Protein AF-A0A1V5KCE5-F1 (afdb_monomer_lite)

Radius of gyration: 17.67 Å; chains: 1; bounding box: 47×39×44 Å

Sequence (249 aa):
MALPEVRQLDIHISNRCNLSCLRCNRFAKIPEEQYPTDKLLADIAILGKHLRVRAIHIVGGEPTLHPDLHYIISAIRDQRMAWSVGLLTNGTNVKAFTPPILRMLDNVHLSVYPGATPPEAETILRARAREVGCNVSVARITQFAQLYDPTGSGAGVFDKCFMRDCKEYRAGVLNRCSTAYPISRFTGVYADAIIVEDTPEFAEALVGFASSKAPLASCRFCRGSTRTEAWRQVPDMDEWLAANELPHR

Secondary structure (DSSP, 8-state):
-PPPEEEEEEEE-----S--BTT-TT-TTS--PPPPHHHHHHHHHHHHHH-EEEEEEEESS-GGG-TTHHHHHHHHHHTT-EEEEEEEE-STTGGG--HHHHHT-SEEEEEE-TTTS-TTHHHHHHHHHHHHT-EEEEEE--EEE--B-TTS--TT-GGG-GGGG-EEEETTEEESSTTHHHHHHHH---TT-EE--SSHHHHHHHHHHHH--PPPGGGGGB-TTS-EEE--B--SHHHHHHHHTPPP-

pLDDT: mean 94.37, std 5.42, range [60.0, 98.75]

Foldseek 3Di:
DDAFEAAEEEEAQELDAPFQKQQDLQPSVDDDDGQDPVVSLVLLLLCLVRAAYAEYEYHHNALLPDPCSVVNLVSNVVSVRYPFYEYEHCQQCLVSPALSNLLSHQEYEHEDEPPRHPPCSQVSNVVSNVVNNHYYHYDHAFKHALWFAPVLQLPPLLVVAPQQSHWYDDNQWTDSGSNQVVLCVQVVFCPRIQGRDNDPVSSVNVNCSRDPSDDGSSSSRTNHRPDMDTMDTDPDDVCSCVSSVGDDD

Structure (mmCIF, N/CA/C/O backbone):
data_AF-A0A1V5KCE5-F1
#
_entry.id   AF-A0A1V5KCE5-F1
#
loop_
_atom_site.group_PDB
_atom_site.id
_atom_site.type_symbol
_atom_site.label_atom_id
_atom_site.label_alt_id
_atom_site.label_comp_id
_atom_site.label_asym_id
_atom_site.label_entity_id
_atom_site.label_seq_id
_atom_site.pdbx_PDB_ins_code
_atom_site.Cartn_x
_atom_site.Cartn_y
_atom_site.Cartn_z
_atom_site.occupancy
_atom_site.B_iso_or_equiv
_atom_site.auth_seq_id
_atom_site.auth_comp_id
_atom_site.auth_asym_id
_atom_site.auth_atom_id
_atom_site.pdbx_PDB_model_num
ATOM 1 N N . MET A 1 1 ? -21.206 -12.173 18.807 1.00 62.03 1 MET A N 1
ATOM 2 C CA . MET A 1 1 ? -20.126 -13.021 18.249 1.00 62.03 1 MET A CA 1
ATOM 3 C C . MET A 1 1 ? -18.836 -12.217 18.233 1.00 62.03 1 MET A C 1
ATOM 5 O O . MET A 1 1 ? -18.917 -10.996 18.186 1.00 62.03 1 MET A O 1
ATOM 9 N N . ALA A 1 2 ? -17.674 -12.865 18.334 1.00 84.69 2 ALA A N 1
ATOM 10 C CA . ALA A 1 2 ? -16.397 -12.170 18.166 1.00 84.69 2 ALA A CA 1
ATOM 11 C C . ALA A 1 2 ? -16.248 -11.711 16.706 1.00 84.69 2 ALA A C 1
ATOM 13 O O . ALA A 1 2 ? -16.658 -12.436 15.799 1.00 84.69 2 ALA A O 1
ATOM 14 N N . LEU A 1 3 ? -15.690 -10.518 16.490 1.00 92.06 3 LEU A N 1
ATOM 15 C CA . LEU A 1 3 ? -15.412 -10.023 15.140 1.00 92.06 3 LEU A CA 1
ATOM 16 C C . LEU A 1 3 ? -14.344 -10.898 14.458 1.00 92.06 3 LEU A C 1
ATOM 18 O O . LEU A 1 3 ? -13.424 -11.357 15.144 1.00 92.06 3 LEU A O 1
ATOM 22 N N . PRO A 1 4 ? -14.423 -11.106 13.131 1.00 94.75 4 PRO A N 1
ATOM 23 C CA . PRO A 1 4 ? -13.380 -11.795 12.383 1.00 94.75 4 PRO A CA 1
ATOM 24 C C . PRO A 1 4 ? -12.022 -11.095 12.531 1.00 94.75 4 PRO A C 1
ATOM 26 O O . PRO A 1 4 ? -11.920 -9.866 12.478 1.00 94.75 4 PRO A O 1
ATOM 29 N N . GLU A 1 5 ? -10.968 -11.896 12.704 1.00 95.00 5 GLU A N 1
ATOM 30 C CA . GLU A 1 5 ? -9.598 -11.414 12.881 1.00 95.00 5 GLU A CA 1
ATOM 31 C C . GLU A 1 5 ? -8.746 -11.701 11.641 1.00 95.00 5 GLU A C 1
ATOM 33 O O . GLU A 1 5 ? -8.679 -12.831 11.151 1.00 95.00 5 GLU A O 1
ATOM 38 N N . VAL A 1 6 ? -8.034 -10.684 11.156 1.00 95.00 6 VAL A N 1
ATOM 39 C CA . VAL A 1 6 ? -7.051 -10.817 10.080 1.00 95.00 6 VAL A CA 1
ATOM 40 C C . VAL A 1 6 ? -5.644 -10.497 10.573 1.00 95.00 6 VAL A C 1
ATOM 42 O O . VAL A 1 6 ? -5.401 -9.522 11.280 1.00 95.00 6 VAL A O 1
ATOM 45 N N . ARG A 1 7 ? -4.669 -11.326 10.183 1.00 94.38 7 ARG A N 1
ATOM 46 C CA . ARG A 1 7 ? -3.268 -11.143 10.594 1.00 94.38 7 ARG A CA 1
ATOM 47 C C . ARG A 1 7 ? -2.687 -9.825 10.081 1.00 94.38 7 ARG A C 1
ATOM 49 O O . ARG A 1 7 ? -1.997 -9.133 10.817 1.00 94.38 7 ARG A O 1
ATOM 56 N N . GLN A 1 8 ? -2.951 -9.500 8.824 1.00 95.50 8 GLN A N 1
ATOM 57 C CA . GLN A 1 8 ? -2.457 -8.293 8.182 1.00 95.50 8 GLN A CA 1
ATOM 58 C C . GLN A 1 8 ? -3.523 -7.762 7.229 1.00 95.50 8 GLN A C 1
ATOM 60 O O . GLN A 1 8 ? -4.148 -8.558 6.524 1.00 95.50 8 GLN A O 1
ATOM 65 N N . LEU A 1 9 ? -3.704 -6.444 7.215 1.00 97.81 9 LEU A N 1
ATOM 66 C CA . LEU A 1 9 ? -4.492 -5.733 6.216 1.00 97.81 9 LEU A CA 1
ATOM 67 C C . LEU A 1 9 ? -3.676 -4.558 5.678 1.00 97.81 9 LEU A C 1
ATOM 69 O O . LEU A 1 9 ? -3.325 -3.639 6.418 1.00 97.81 9 LEU A O 1
ATOM 73 N N . ASP A 1 10 ? -3.402 -4.583 4.385 1.00 98.19 10 ASP A N 1
ATOM 74 C CA . ASP A 1 10 ? -2.799 -3.466 3.679 1.00 98.19 10 ASP A CA 1
ATOM 75 C C . ASP A 1 10 ? -3.917 -2.488 3.270 1.00 98.19 10 ASP A C 1
ATOM 77 O O . ASP A 1 10 ? -4.881 -2.880 2.622 1.00 98.19 10 ASP A O 1
ATOM 81 N N . ILE A 1 11 ? -3.821 -1.216 3.651 1.00 98.56 11 ILE A N 1
ATOM 82 C CA . ILE A 1 11 ? -4.749 -0.158 3.234 1.00 98.56 11 ILE A CA 1
ATOM 83 C C . ILE A 1 11 ? -4.054 0.653 2.147 1.00 98.56 11 ILE A C 1
ATOM 85 O O . ILE A 1 11 ? -3.124 1.413 2.423 1.00 98.56 11 ILE A O 1
ATOM 89 N N . HIS A 1 12 ? -4.479 0.461 0.900 1.00 98.06 12 HIS A N 1
ATOM 90 C CA . HIS A 1 12 ? -3.936 1.148 -0.262 1.00 98.06 12 HIS A CA 1
ATOM 91 C C . HIS A 1 12 ? -4.563 2.534 -0.424 1.00 98.06 12 HIS A C 1
ATOM 93 O O . HIS A 1 12 ? -5.696 2.664 -0.889 1.00 98.06 12 HIS A O 1
ATOM 99 N N . ILE A 1 13 ? -3.807 3.580 -0.093 1.00 97.81 13 ILE A N 1
ATOM 100 C CA . ILE A 1 13 ? -4.345 4.948 -0.012 1.00 97.81 13 ILE A CA 1
ATOM 101 C C . ILE A 1 13 ? -4.167 5.768 -1.292 1.00 97.81 13 ILE A C 1
ATOM 103 O O . ILE A 1 13 ? -4.843 6.770 -1.487 1.00 97.81 13 ILE A O 1
ATOM 107 N N . SER A 1 14 ? -3.240 5.390 -2.172 1.00 92.94 14 SER A N 1
ATOM 108 C CA . SER A 1 14 ? -2.979 6.117 -3.419 1.00 92.94 14 SER A CA 1
ATOM 109 C C . SER A 1 14 ? -2.272 5.233 -4.419 1.00 92.94 14 SER A C 1
ATOM 111 O O . SER A 1 14 ? -1.403 4.465 -4.023 1.00 92.94 14 SER A O 1
ATOM 113 N N . ASN A 1 15 ? -2.556 5.399 -5.710 1.00 93.12 15 ASN A N 1
ATOM 114 C CA . ASN A 1 15 ? -1.737 4.789 -6.755 1.00 93.12 15 ASN A CA 1
ATOM 115 C C . ASN A 1 15 ? -0.565 5.684 -7.198 1.00 93.12 15 ASN A C 1
ATOM 117 O O . ASN A 1 15 ? 0.280 5.249 -7.972 1.00 93.12 15 ASN A O 1
ATOM 121 N N . ARG A 1 16 ? -0.477 6.930 -6.706 1.00 94.75 16 ARG A N 1
ATOM 122 C CA . ARG A 1 16 ? 0.623 7.838 -7.054 1.00 94.75 16 ARG A CA 1
ATOM 123 C C . ARG A 1 16 ? 1.937 7.309 -6.488 1.00 94.75 16 ARG A C 1
ATOM 125 O O . ARG A 1 16 ? 2.051 7.087 -5.285 1.00 94.75 16 ARG A O 1
ATOM 132 N N . CYS A 1 17 ? 2.929 7.137 -7.353 1.00 96.50 17 CYS A N 1
ATOM 133 C CA . CYS A 1 17 ? 4.288 6.758 -6.986 1.00 96.50 17 CYS A CA 1
ATOM 134 C C . CYS A 1 17 ? 5.287 7.605 -7.771 1.00 96.50 17 CYS A C 1
ATOM 136 O O . CYS A 1 17 ? 5.034 7.976 -8.914 1.00 96.50 17 CYS A O 1
ATOM 138 N N . ASN A 1 18 ? 6.434 7.880 -7.165 1.00 96.50 18 ASN A N 1
ATOM 139 C CA . ASN A 1 18 ? 7.550 8.576 -7.797 1.00 96.50 18 ASN A CA 1
ATOM 140 C C . ASN A 1 18 ? 8.654 7.629 -8.298 1.00 96.50 18 ASN A C 1
ATOM 142 O O . ASN A 1 18 ? 9.712 8.090 -8.713 1.00 96.50 18 ASN A O 1
ATOM 146 N N . LEU A 1 19 ? 8.410 6.317 -8.262 1.00 97.12 19 LEU A N 1
ATOM 147 C CA . LEU A 1 19 ? 9.263 5.296 -8.862 1.00 97.12 19 LEU A CA 1
ATOM 148 C C . LEU A 1 19 ? 8.532 4.599 -10.011 1.00 97.12 19 LEU A C 1
ATOM 150 O O . LEU A 1 19 ? 7.304 4.541 -10.047 1.00 97.12 19 LEU A O 1
ATOM 154 N N . SER A 1 20 ? 9.302 4.015 -10.927 1.00 96.88 20 SER A N 1
ATOM 155 C CA . SER A 1 20 ? 8.795 3.301 -12.110 1.00 96.88 20 SER A CA 1
ATOM 156 C C . SER A 1 20 ? 9.211 1.827 -12.122 1.00 96.88 20 SER A C 1
ATOM 158 O O . SER A 1 20 ? 9.603 1.273 -13.148 1.00 96.88 20 SER A O 1
ATOM 160 N N . CYS A 1 21 ? 9.166 1.180 -10.956 1.00 96.81 21 CYS A N 1
ATOM 161 C CA . CYS A 1 21 ? 9.639 -0.190 -10.783 1.00 96.81 21 CYS A CA 1
ATOM 162 C C . CYS A 1 21 ? 8.955 -1.159 -11.763 1.00 96.81 21 CYS A C 1
ATOM 164 O O . CYS A 1 21 ? 7.724 -1.283 -11.769 1.00 96.81 21 CYS A O 1
ATOM 166 N N . LEU A 1 22 ? 9.748 -1.881 -12.555 1.00 95.69 22 LEU A N 1
ATOM 167 C CA . LEU A 1 22 ? 9.276 -3.021 -13.337 1.00 95.69 22 LEU A CA 1
ATOM 168 C C . LEU A 1 22 ? 8.775 -4.116 -12.384 1.00 95.69 22 LEU A C 1
ATOM 170 O O . LEU A 1 22 ? 9.401 -4.339 -11.354 1.00 95.69 22 LEU A O 1
ATOM 174 N N . ARG A 1 23 ? 7.653 -4.781 -12.697 1.00 94.12 23 ARG A N 1
ATOM 175 C CA . ARG A 1 23 ? 7.000 -5.794 -11.839 1.00 94.12 23 ARG A CA 1
ATOM 176 C C . ARG A 1 23 ? 6.528 -5.311 -10.457 1.00 94.12 23 ARG A C 1
ATOM 178 O O . ARG A 1 23 ? 6.396 -6.106 -9.529 1.00 94.12 23 ARG A O 1
ATOM 185 N N . CYS A 1 24 ? 6.236 -4.019 -10.293 1.00 93.81 24 CYS A N 1
ATOM 186 C CA . CYS A 1 24 ? 5.590 -3.515 -9.074 1.00 93.81 24 CYS A CA 1
ATOM 187 C C . CYS A 1 24 ? 4.297 -4.296 -8.775 1.00 93.81 24 CYS A C 1
ATOM 189 O O . CYS A 1 24 ? 3.396 -4.320 -9.607 1.00 93.81 24 CYS A O 1
ATOM 191 N N . ASN A 1 25 ? 4.153 -4.870 -7.578 1.00 90.56 25 ASN A N 1
ATOM 192 C CA . ASN A 1 25 ? 3.019 -5.749 -7.266 1.00 90.56 25 ASN A CA 1
ATOM 193 C C . ASN A 1 25 ? 1.645 -5.066 -7.195 1.00 90.56 25 ASN A C 1
ATOM 195 O O . ASN A 1 25 ? 0.623 -5.749 -7.201 1.00 90.56 25 ASN A O 1
ATOM 199 N N . ARG A 1 26 ? 1.637 -3.732 -7.142 1.00 91.31 26 ARG A N 1
ATOM 200 C CA . ARG A 1 26 ? 0.436 -2.887 -7.096 1.00 91.31 26 ARG A CA 1
ATOM 201 C C . ARG A 1 26 ? 0.135 -2.177 -8.412 1.00 91.31 26 ARG A C 1
ATOM 203 O O . ARG A 1 26 ? -0.870 -1.475 -8.487 1.00 91.31 26 ARG A O 1
ATOM 210 N N . PHE A 1 27 ? 1.003 -2.345 -9.415 1.00 91.88 27 PHE A N 1
ATOM 211 C CA . PHE A 1 27 ? 0.953 -1.657 -10.710 1.00 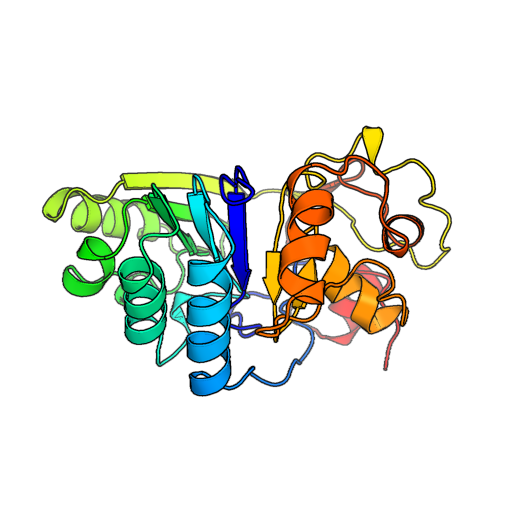91.88 27 PHE A CA 1
ATOM 212 C C . PHE A 1 27 ? 0.775 -0.134 -10.577 1.00 91.88 27 PHE A C 1
ATOM 214 O O . PHE A 1 27 ? 0.004 0.487 -11.305 1.00 91.88 27 PHE A O 1
ATOM 221 N N . ALA A 1 28 ? 1.532 0.484 -9.662 1.00 92.19 28 ALA A N 1
ATOM 222 C CA . ALA A 1 28 ? 1.408 1.908 -9.335 1.00 92.19 28 ALA A CA 1
ATOM 223 C C . ALA A 1 28 ? 1.671 2.869 -10.511 1.00 92.19 28 ALA A C 1
ATOM 225 O O . ALA A 1 28 ? 1.193 3.997 -10.512 1.00 92.19 28 ALA A O 1
ATOM 226 N N . LYS A 1 29 ? 2.392 2.422 -11.550 1.00 93.31 29 LYS A N 1
ATOM 227 C CA . LYS A 1 29 ? 2.629 3.224 -12.761 1.00 93.31 29 LYS A CA 1
ATOM 228 C C . LYS A 1 29 ? 1.376 3.386 -13.628 1.00 93.31 29 LYS A C 1
ATOM 230 O O . LYS A 1 29 ? 1.298 4.315 -14.423 1.00 93.31 29 LYS A O 1
ATOM 235 N N . ILE A 1 30 ? 0.400 2.489 -13.490 1.00 91.50 30 ILE A N 1
ATOM 236 C CA . ILE A 1 30 ? -0.838 2.526 -14.268 1.00 91.50 30 ILE A CA 1
ATOM 237 C C . ILE A 1 30 ? -1.738 3.623 -13.711 1.00 91.50 30 ILE A C 1
ATOM 239 O O . ILE A 1 30 ? -2.124 3.534 -12.550 1.00 91.50 30 ILE A O 1
ATOM 243 N N . PRO A 1 31 ? -2.152 4.623 -14.503 1.00 89.25 31 PRO A N 1
ATOM 244 C CA . PRO A 1 31 ? -3.036 5.662 -13.999 1.00 89.25 31 PRO A CA 1
ATOM 245 C C . PRO A 1 31 ? -4.323 5.085 -13.388 1.00 89.25 31 PRO A C 1
ATOM 247 O O . PRO A 1 31 ? -5.015 4.233 -13.968 1.00 89.25 31 PRO A O 1
ATOM 250 N N . GLU A 1 32 ? -4.629 5.561 -12.187 1.00 89.62 32 GLU A N 1
ATOM 251 C CA . GLU A 1 32 ? -5.854 5.291 -11.445 1.00 89.62 32 GLU A CA 1
ATOM 252 C C . GLU A 1 32 ? -6.347 6.607 -10.870 1.00 89.62 32 GLU A C 1
ATOM 254 O O . GLU A 1 32 ? -5.545 7.415 -10.395 1.00 89.62 32 GLU A O 1
ATOM 259 N N . GLU A 1 33 ? -7.656 6.814 -10.928 1.00 91.06 33 GLU A N 1
ATOM 260 C CA . GLU A 1 33 ? -8.277 7.930 -10.237 1.00 91.06 33 GLU A CA 1
ATOM 261 C C . GLU A 1 33 ? -8.028 7.796 -8.730 1.00 91.06 33 GLU A C 1
ATOM 263 O O . GLU A 1 33 ? -8.100 6.706 -8.159 1.00 91.06 33 GLU A O 1
ATOM 268 N N . GLN A 1 34 ? -7.675 8.903 -8.080 1.00 94.12 34 GLN A N 1
ATOM 269 C CA . GLN A 1 34 ? -7.478 8.900 -6.637 1.00 94.12 34 GLN A CA 1
ATOM 270 C C . GLN A 1 34 ? -8.835 8.673 -5.973 1.00 94.12 34 GLN A C 1
ATOM 272 O O . GLN A 1 34 ? -9.735 9.495 -6.122 1.00 94.12 34 GLN A O 1
ATOM 277 N N . TYR A 1 35 ? -8.961 7.583 -5.214 1.00 96.50 35 TYR A N 1
ATOM 278 C CA . TYR A 1 35 ? -10.165 7.349 -4.428 1.00 96.50 35 TYR A CA 1
ATOM 279 C C . TYR A 1 35 ? -10.360 8.522 -3.450 1.00 96.50 35 TYR A C 1
ATOM 281 O O . TYR A 1 35 ? -9.380 8.892 -2.784 1.00 96.50 35 TYR A O 1
ATOM 289 N N . PRO A 1 36 ? -11.558 9.136 -3.394 1.00 97.56 36 PRO A N 1
ATOM 290 C CA . PRO A 1 36 ? -11.801 10.306 -2.559 1.00 97.56 36 PRO A CA 1
ATOM 291 C C . PRO A 1 36 ? -11.469 10.044 -1.088 1.00 97.56 36 PRO A C 1
ATOM 293 O O . PRO A 1 36 ? -11.840 9.004 -0.536 1.00 97.56 36 PRO A O 1
ATOM 296 N N . THR A 1 37 ? -10.754 10.979 -0.456 1.00 97.94 37 THR A N 1
ATOM 297 C CA . THR A 1 37 ? -10.297 10.823 0.932 1.00 97.94 37 THR A CA 1
ATOM 298 C C . THR A 1 37 ? -11.478 10.627 1.880 1.00 97.94 37 THR A C 1
ATOM 300 O O . THR A 1 37 ? -11.445 9.729 2.706 1.00 97.94 37 THR A O 1
ATOM 303 N N . ASP A 1 38 ? -12.547 11.408 1.744 1.00 98.25 38 ASP A N 1
ATOM 304 C CA . ASP A 1 38 ? -13.764 11.299 2.557 1.00 98.25 38 ASP A CA 1
ATOM 305 C C . ASP A 1 38 ? -14.394 9.898 2.496 1.00 98.25 38 ASP A C 1
ATOM 307 O O . ASP A 1 38 ? -14.723 9.327 3.539 1.00 98.25 38 ASP A O 1
ATOM 311 N N . LYS A 1 39 ? -14.470 9.302 1.300 1.00 98.31 39 LYS A N 1
ATOM 312 C CA . LYS A 1 39 ? -14.928 7.917 1.122 1.00 98.31 39 LYS A CA 1
ATOM 313 C C . LYS A 1 39 ? -13.984 6.914 1.776 1.00 98.31 39 LYS A C 1
ATOM 315 O O . LYS A 1 39 ? -14.444 6.017 2.469 1.00 98.31 39 LYS A O 1
ATOM 320 N N . LEU A 1 40 ? -12.669 7.087 1.623 1.00 98.62 40 LEU A N 1
ATOM 321 C CA . LEU A 1 40 ? -11.677 6.246 2.301 1.00 98.62 40 LEU A CA 1
ATOM 322 C C . LEU A 1 40 ? -11.850 6.279 3.827 1.00 98.62 40 LEU A C 1
ATOM 324 O O . LEU A 1 40 ? -11.796 5.236 4.475 1.00 98.62 40 LEU A O 1
ATOM 328 N N . LEU A 1 41 ? -12.056 7.462 4.414 1.00 98.69 41 LEU A N 1
ATOM 329 C CA . LEU A 1 41 ? -12.262 7.592 5.858 1.00 98.69 41 LEU A CA 1
ATOM 330 C C . LEU A 1 41 ? -13.567 6.912 6.304 1.00 98.69 41 LEU A C 1
ATOM 332 O O . LEU A 1 41 ? -13.581 6.255 7.346 1.00 98.69 41 LEU A O 1
ATOM 336 N N . ALA A 1 42 ? -14.638 7.028 5.511 1.00 98.56 42 ALA A N 1
ATOM 337 C CA . ALA A 1 42 ? -15.895 6.325 5.760 1.00 98.56 42 ALA A CA 1
ATOM 338 C C . ALA A 1 42 ? -15.713 4.798 5.699 1.00 98.56 42 ALA A C 1
ATOM 340 O O . ALA A 1 42 ? -16.130 4.096 6.619 1.00 98.56 42 ALA A O 1
ATOM 341 N N . ASP A 1 43 ? -15.008 4.292 4.687 1.00 98.75 43 ASP A N 1
ATOM 342 C CA . ASP A 1 43 ? -14.711 2.866 4.542 1.00 98.75 43 ASP A CA 1
ATOM 343 C C . ASP A 1 43 ? -13.870 2.348 5.716 1.00 98.75 43 ASP A C 1
ATOM 345 O O . ASP A 1 43 ? -14.164 1.292 6.272 1.00 98.75 43 ASP A O 1
ATOM 349 N N . ILE A 1 44 ? -12.860 3.106 6.164 1.00 98.75 44 ILE A N 1
ATOM 350 C CA . ILE A 1 44 ? -12.072 2.779 7.364 1.00 98.75 44 ILE A CA 1
ATOM 351 C C . ILE A 1 44 ? -12.980 2.659 8.592 1.00 98.75 44 ILE A C 1
ATOM 353 O O . ILE A 1 44 ? -12.811 1.727 9.379 1.00 98.75 44 ILE A O 1
ATOM 357 N N . ALA A 1 45 ? -13.954 3.559 8.751 1.00 98.69 45 ALA A N 1
ATOM 358 C CA . ALA A 1 45 ? -14.913 3.486 9.848 1.00 98.69 45 ALA A CA 1
ATOM 359 C C . ALA A 1 45 ? -15.801 2.234 9.763 1.00 98.69 45 ALA A C 1
ATOM 361 O O . ALA A 1 45 ? -16.025 1.581 10.781 1.00 98.69 45 ALA A O 1
ATOM 362 N N . ILE A 1 46 ? -16.257 1.853 8.567 1.00 98.56 46 ILE A N 1
ATOM 363 C CA . ILE A 1 46 ? -17.023 0.614 8.351 1.00 98.56 46 ILE A CA 1
ATOM 364 C C . ILE A 1 46 ? -16.163 -0.608 8.698 1.00 98.56 46 ILE A C 1
ATOM 366 O O . ILE A 1 46 ? -16.579 -1.453 9.491 1.00 98.56 46 ILE A O 1
ATOM 370 N N . LEU A 1 47 ? -14.930 -0.679 8.187 1.00 98.38 47 LEU A N 1
ATOM 371 C CA . LEU A 1 47 ? -13.983 -1.752 8.510 1.00 98.38 47 LEU A CA 1
ATOM 372 C C . LEU A 1 47 ? -13.758 -1.863 10.024 1.00 98.38 47 LEU A C 1
ATOM 374 O O . LEU A 1 47 ? -13.744 -2.968 10.566 1.00 98.38 47 LEU A O 1
ATOM 378 N N . GLY A 1 48 ? -13.648 -0.727 10.716 1.00 97.75 48 GLY A N 1
ATOM 379 C CA . GLY A 1 48 ? -13.450 -0.659 12.161 1.00 97.75 48 GLY A CA 1
ATOM 380 C C . GLY A 1 48 ? -14.578 -1.265 12.997 1.00 97.75 48 GLY A C 1
ATOM 381 O O . GLY A 1 48 ? -14.320 -1.802 14.077 1.00 97.75 48 GLY A O 1
ATOM 382 N N . LYS A 1 49 ? -15.817 -1.229 12.491 1.00 97.06 49 LYS A N 1
ATOM 383 C CA . LYS A 1 49 ? -16.979 -1.854 13.142 1.00 97.06 49 LYS A CA 1
ATOM 384 C C . LYS A 1 49 ? -16.951 -3.377 13.043 1.00 97.06 49 LYS A C 1
ATOM 386 O O . LYS A 1 49 ? -17.405 -4.052 13.965 1.00 97.06 49 LYS A O 1
ATOM 391 N N . HIS A 1 50 ? -16.425 -3.905 11.936 1.00 97.12 50 HIS A N 1
ATOM 392 C CA . HIS A 1 50 ? -16.645 -5.296 11.538 1.00 97.12 50 HIS A CA 1
ATOM 393 C C . HIS A 1 50 ? -15.384 -6.175 11.558 1.00 97.12 50 HIS A C 1
ATOM 395 O O . HIS A 1 50 ? -15.500 -7.397 11.486 1.00 97.12 50 HIS A O 1
ATOM 401 N N . LEU A 1 51 ? -14.182 -5.602 11.697 1.00 96.12 51 LEU A N 1
ATOM 402 C CA . LEU A 1 51 ? -12.915 -6.345 11.676 1.00 96.12 51 LEU A CA 1
ATOM 403 C C . LEU A 1 51 ? -12.013 -6.063 12.874 1.00 96.12 51 LEU A C 1
ATOM 405 O O . LEU A 1 51 ? -11.930 -4.953 13.399 1.00 96.12 51 LEU A O 1
ATOM 409 N N . ARG A 1 52 ? -11.237 -7.083 13.247 1.00 97.31 52 ARG A N 1
ATOM 410 C CA . ARG A 1 52 ? -10.012 -6.928 14.038 1.00 97.31 52 ARG A CA 1
ATOM 411 C C . ARG A 1 52 ? -8.806 -7.303 13.192 1.00 97.31 52 ARG A C 1
ATOM 413 O O . ARG A 1 52 ? -8.840 -8.253 12.415 1.00 97.31 52 ARG A O 1
ATOM 420 N N . VAL A 1 53 ? -7.726 -6.555 13.345 1.00 97.50 53 VAL A N 1
ATOM 421 C CA . VAL A 1 53 ? -6.504 -6.700 12.559 1.00 97.50 53 VAL A CA 1
ATOM 422 C C . VAL A 1 53 ? -5.312 -6.775 13.510 1.00 97.50 53 VAL A C 1
ATOM 424 O O . VAL A 1 53 ? -5.225 -5.996 14.453 1.00 97.50 53 VAL A O 1
ATOM 427 N N . ARG A 1 54 ? -4.345 -7.670 13.291 1.00 97.25 54 ARG A N 1
ATOM 428 C CA . ARG A 1 54 ? -3.107 -7.607 14.098 1.00 97.25 54 ARG A CA 1
ATOM 429 C C . ARG A 1 54 ? -2.210 -6.464 13.641 1.00 97.25 54 ARG A C 1
ATOM 431 O O . ARG A 1 54 ? -1.777 -5.666 14.464 1.00 97.25 54 ARG A O 1
ATOM 438 N N . ALA A 1 55 ? -1.962 -6.367 12.338 1.00 97.81 55 ALA A N 1
ATOM 439 C CA . ALA A 1 55 ? -1.165 -5.299 11.745 1.00 97.81 55 ALA A CA 1
ATOM 440 C C . ALA A 1 55 ? -1.877 -4.666 10.546 1.00 97.81 55 ALA A C 1
ATOM 442 O O . ALA A 1 55 ? -2.208 -5.350 9.576 1.00 97.81 55 ALA A O 1
ATOM 443 N N . ILE A 1 56 ? -2.095 -3.356 10.603 1.00 98.69 56 ILE A N 1
ATOM 444 C CA . ILE A 1 56 ? -2.445 -2.564 9.429 1.00 98.69 56 ILE A CA 1
ATOM 445 C C . ILE A 1 56 ? -1.174 -1.990 8.836 1.00 98.69 56 ILE A C 1
ATOM 447 O O . ILE A 1 56 ? -0.357 -1.403 9.543 1.00 98.69 56 ILE A O 1
ATOM 451 N N . HIS A 1 57 ? -1.045 -2.112 7.524 1.00 98.44 57 HIS A N 1
ATOM 452 C CA . HIS A 1 57 ? 0.003 -1.466 6.761 1.00 98.44 57 HIS A CA 1
ATOM 453 C C . HIS A 1 57 ? -0.607 -0.444 5.817 1.00 98.44 57 HIS A C 1
ATOM 455 O O . HIS A 1 57 ? -1.402 -0.777 4.946 1.00 98.44 57 HIS A O 1
ATOM 461 N N . ILE A 1 58 ? -0.213 0.811 5.961 1.00 98.69 58 ILE A N 1
ATOM 462 C CA . ILE A 1 58 ? -0.576 1.866 5.026 1.00 98.69 58 ILE A CA 1
ATOM 463 C C . ILE A 1 58 ? 0.363 1.744 3.831 1.00 98.69 58 ILE A C 1
ATOM 465 O O . ILE A 1 58 ? 1.586 1.849 3.967 1.00 98.69 58 ILE A O 1
ATOM 469 N N . VAL A 1 59 ? -0.222 1.475 2.668 1.00 97.75 59 VAL A N 1
ATOM 470 C CA . VAL A 1 59 ? 0.485 1.198 1.415 1.00 97.75 59 VAL A CA 1
ATOM 471 C C . VAL A 1 59 ? -0.087 2.042 0.277 1.00 97.75 59 VAL A C 1
ATOM 473 O O . VAL A 1 59 ? -1.019 2.825 0.449 1.00 97.75 59 VAL A O 1
ATOM 476 N N . GLY A 1 60 ? 0.484 1.896 -0.912 1.00 92.44 60 GLY A N 1
ATOM 477 C CA . GLY A 1 60 ? 0.047 2.592 -2.111 1.00 92.44 60 GLY A CA 1
ATOM 478 C C . GLY A 1 60 ? 1.060 2.406 -3.230 1.00 92.44 60 GLY A C 1
ATOM 479 O O . GLY A 1 60 ? 1.810 1.427 -3.248 1.00 92.44 60 GLY A O 1
ATOM 480 N N . GLY A 1 61 ? 1.137 3.405 -4.101 1.00 95.06 61 GLY A N 1
ATOM 481 C CA . GLY A 1 61 ? 2.353 3.731 -4.822 1.00 95.06 61 GLY A CA 1
ATOM 482 C C . GLY A 1 61 ? 3.435 4.171 -3.836 1.00 95.06 61 GLY A C 1
ATOM 483 O O . GLY A 1 61 ? 4.264 3.366 -3.425 1.00 95.06 61 GLY A O 1
ATOM 484 N N . GLU A 1 62 ? 3.404 5.434 -3.422 1.00 97.56 62 GLU A N 1
ATOM 485 C CA . GLU A 1 62 ? 4.198 5.951 -2.306 1.00 97.56 62 GLU A CA 1
ATOM 486 C C . GLU A 1 62 ? 3.271 6.710 -1.338 1.00 97.56 62 GLU A C 1
ATOM 488 O O . GLU A 1 62 ? 2.834 7.820 -1.660 1.00 97.56 62 GLU A O 1
ATOM 493 N N . PRO A 1 63 ? 2.950 6.142 -0.155 1.00 97.75 63 PRO A N 1
ATOM 494 C CA . PRO A 1 63 ? 1.997 6.738 0.786 1.00 97.75 63 PRO A CA 1
ATOM 495 C C . PRO A 1 63 ? 2.343 8.164 1.210 1.00 97.75 63 PRO A C 1
ATOM 497 O O . PRO A 1 63 ? 1.448 8.981 1.416 1.00 97.75 63 PRO A O 1
ATOM 500 N N . THR A 1 64 ? 3.635 8.494 1.299 1.00 97.75 64 THR A N 1
ATOM 501 C CA . THR A 1 64 ? 4.095 9.834 1.696 1.00 97.75 64 THR A CA 1
ATOM 502 C C . THR A 1 64 ? 3.802 10.930 0.666 1.00 97.75 64 THR A C 1
ATOM 504 O O . THR A 1 64 ? 4.040 12.102 0.952 1.00 97.75 64 THR A O 1
ATOM 507 N N . LEU A 1 65 ? 3.290 10.581 -0.520 1.00 96.94 65 LEU A N 1
ATOM 508 C CA . LEU A 1 65 ? 2.803 11.532 -1.525 1.00 96.94 65 LEU A CA 1
ATOM 509 C C . LEU A 1 65 ? 1.304 11.845 -1.378 1.00 96.94 65 LEU A C 1
ATOM 511 O O . LEU A 1 65 ? 0.779 12.666 -2.133 1.00 96.94 65 LEU A O 1
ATOM 515 N N . HIS A 1 66 ? 0.588 11.188 -0.461 1.00 97.12 66 HIS A N 1
ATOM 516 C CA . HIS A 1 66 ? -0.820 11.489 -0.218 1.00 97.12 66 HIS A CA 1
ATOM 517 C C . HIS A 1 66 ? -0.952 12.767 0.633 1.00 97.12 66 HIS A C 1
ATOM 519 O O . HIS A 1 66 ? -0.414 12.795 1.741 1.00 97.12 66 HIS A O 1
ATOM 525 N N . PRO A 1 67 ? -1.676 13.810 0.173 1.00 95.38 67 PRO A N 1
ATOM 526 C CA . PRO A 1 67 ? -1.772 15.083 0.899 1.00 95.38 67 PRO A CA 1
ATOM 527 C C . PRO A 1 67 ? -2.436 14.931 2.275 1.00 95.38 67 PRO A C 1
ATOM 529 O O . PRO A 1 67 ? -2.009 15.561 3.236 1.00 95.38 67 PRO A O 1
ATOM 532 N N . ASP A 1 68 ? -3.414 14.029 2.385 1.00 97.19 68 ASP A N 1
ATOM 533 C CA . ASP A 1 68 ? -4.174 13.783 3.620 1.00 97.19 68 ASP A CA 1
ATOM 534 C C . ASP A 1 68 ? -3.646 12.604 4.455 1.00 97.19 68 ASP A C 1
ATOM 536 O O . ASP A 1 68 ? -4.404 11.966 5.187 1.00 97.19 68 ASP A O 1
ATOM 540 N N . LEU A 1 69 ? -2.360 12.254 4.326 1.00 98.00 69 LEU A N 1
ATOM 541 C CA . LEU A 1 69 ? -1.795 11.083 5.007 1.00 98.00 69 LEU A CA 1
ATOM 542 C C . LE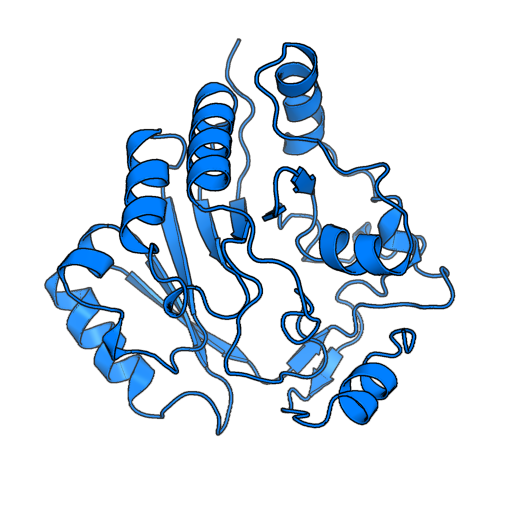U A 1 69 ? -2.062 11.099 6.524 1.00 98.00 69 LEU A C 1
ATOM 544 O O . LEU A 1 69 ? -2.426 10.070 7.090 1.00 98.00 69 LEU A O 1
ATOM 548 N N . HIS A 1 70 ? -1.918 12.249 7.189 1.00 97.75 70 HIS A N 1
ATOM 549 C CA . HIS A 1 70 ? -2.163 12.368 8.632 1.00 97.75 70 HIS A CA 1
ATOM 550 C C . HIS A 1 70 ? -3.623 12.094 9.001 1.00 97.75 70 HIS A C 1
ATOM 552 O O . HIS A 1 70 ? -3.868 11.399 9.985 1.00 97.75 70 HIS A O 1
ATOM 558 N N . TYR A 1 71 ? -4.586 12.573 8.206 1.00 98.25 71 TYR A N 1
ATOM 559 C CA . TYR A 1 71 ? -6.008 12.303 8.433 1.00 98.25 71 TYR A CA 1
ATOM 560 C C . TYR A 1 71 ? -6.316 10.810 8.308 1.00 98.25 71 TYR A C 1
ATOM 562 O O . TYR A 1 71 ? -7.028 10.256 9.143 1.00 98.25 71 TYR A O 1
ATOM 570 N N . ILE A 1 72 ? -5.718 10.139 7.321 1.00 98.69 72 ILE A N 1
ATOM 571 C CA . ILE A 1 72 ? -5.905 8.699 7.115 1.00 98.69 72 ILE A CA 1
ATOM 572 C C . ILE A 1 72 ? -5.319 7.893 8.280 1.00 98.69 72 ILE A C 1
ATOM 574 O O . ILE A 1 72 ? -5.989 7.004 8.805 1.00 98.69 72 ILE A O 1
ATOM 578 N N . ILE A 1 73 ? -4.096 8.214 8.728 1.00 98.62 73 ILE A N 1
ATOM 579 C CA . ILE A 1 73 ? -3.496 7.532 9.886 1.00 98.62 73 ILE A CA 1
ATOM 580 C C . ILE A 1 73 ? -4.365 7.746 11.135 1.00 98.62 73 ILE A C 1
ATOM 582 O O . ILE A 1 73 ? -4.597 6.790 11.877 1.00 98.62 73 ILE A O 1
ATOM 586 N N . SER A 1 74 ? -4.873 8.967 11.354 1.00 98.56 74 SER A N 1
ATOM 587 C CA . SER A 1 74 ? -5.756 9.270 12.491 1.00 98.56 74 SER A CA 1
ATOM 588 C C . SER A 1 74 ? -7.010 8.407 12.456 1.00 98.56 74 SER A C 1
ATOM 590 O O . SER A 1 74 ? -7.283 7.701 13.421 1.00 98.56 74 SER A O 1
ATOM 592 N N . ALA A 1 75 ? -7.708 8.369 11.319 1.00 98.62 75 ALA A N 1
ATOM 593 C CA . ALA A 1 75 ? -8.932 7.589 11.184 1.00 98.62 75 ALA A CA 1
ATOM 594 C C . ALA A 1 75 ? -8.708 6.097 11.461 1.00 98.62 75 ALA A C 1
ATOM 596 O O . ALA A 1 75 ? -9.516 5.481 12.152 1.00 98.62 75 ALA A O 1
ATOM 597 N N . ILE A 1 76 ? -7.594 5.520 10.993 1.00 98.69 76 ILE A N 1
ATOM 598 C CA . ILE A 1 76 ? -7.232 4.124 11.290 1.00 98.69 76 ILE A CA 1
ATOM 599 C C . ILE A 1 76 ? -7.048 3.911 12.800 1.00 98.69 76 ILE A C 1
ATOM 601 O O . ILE A 1 76 ? -7.528 2.915 13.349 1.00 98.69 76 ILE A O 1
ATOM 605 N N . ARG A 1 77 ? -6.350 4.830 13.482 1.00 98.50 77 ARG A N 1
ATOM 606 C CA . ARG A 1 77 ? -6.111 4.752 14.932 1.00 98.50 77 ARG A CA 1
ATOM 607 C C . ARG A 1 77 ? -7.400 4.897 15.734 1.00 98.50 77 ARG A C 1
ATOM 609 O O . ARG A 1 77 ? -7.600 4.136 16.682 1.00 98.50 77 ARG A O 1
ATOM 616 N N . ASP A 1 78 ? -8.282 5.800 15.321 1.00 98.38 78 ASP A N 1
ATOM 617 C CA . ASP A 1 78 ? -9.548 6.086 16.000 1.00 98.38 78 ASP A CA 1
ATOM 618 C C . ASP A 1 78 ? -10.475 4.866 16.036 1.00 98.38 78 ASP A C 1
ATOM 620 O O . ASP A 1 78 ? -11.158 4.638 17.036 1.00 98.38 78 ASP A O 1
ATOM 624 N N . GLN A 1 79 ? -10.429 4.009 15.009 1.00 98.06 79 GLN A N 1
ATOM 625 C CA . GLN A 1 79 ? -11.217 2.772 14.985 1.00 98.06 79 GLN A CA 1
ATOM 626 C C . GLN A 1 79 ? -10.753 1.716 15.992 1.00 98.06 79 GLN A C 1
ATOM 628 O O . GLN A 1 79 ? -11.499 0.786 16.300 1.00 98.06 79 GLN A O 1
ATOM 633 N N . ARG A 1 80 ? -9.509 1.801 16.487 1.00 97.31 80 ARG A N 1
ATOM 634 C CA . ARG A 1 80 ? -8.902 0.792 17.379 1.00 97.31 80 ARG A CA 1
ATOM 635 C C . ARG A 1 80 ? -9.049 -0.642 16.846 1.00 97.31 80 ARG A C 1
ATOM 637 O O . ARG A 1 80 ? -9.145 -1.601 17.615 1.00 97.31 80 ARG A O 1
ATOM 644 N N . MET A 1 81 ? -9.096 -0.798 15.523 1.00 96.88 81 MET A N 1
ATOM 645 C CA . MET A 1 81 ? -9.276 -2.100 14.882 1.00 96.88 81 MET A CA 1
ATOM 646 C C . MET A 1 81 ? -7.973 -2.889 14.787 1.00 96.88 81 MET A C 1
ATOM 648 O O . MET A 1 81 ? -8.027 -4.105 14.628 1.00 96.88 81 MET A O 1
ATOM 652 N N . ALA A 1 82 ? -6.822 -2.219 14.923 1.00 97.81 82 ALA A N 1
ATOM 653 C CA . ALA A 1 82 ? -5.505 -2.824 14.797 1.00 97.81 82 ALA A CA 1
ATOM 654 C C . ALA A 1 82 ? -4.669 -2.764 16.076 1.00 97.81 82 ALA A C 1
ATOM 656 O O . ALA A 1 82 ? -4.670 -1.746 16.767 1.00 97.81 82 ALA A O 1
ATOM 657 N N . TRP A 1 83 ? -3.908 -3.827 16.355 1.00 97.06 83 TRP A N 1
ATOM 658 C CA . TRP A 1 83 ? -2.885 -3.802 17.412 1.00 97.06 83 TRP A CA 1
ATOM 659 C C . TRP A 1 83 ? -1.649 -3.013 17.001 1.00 97.06 83 TRP A C 1
ATOM 661 O O . TRP A 1 83 ? -1.020 -2.382 17.845 1.00 97.06 83 TRP A O 1
ATOM 671 N N . SER A 1 84 ? -1.307 -3.048 15.713 1.00 98.25 84 SER A N 1
ATOM 672 C CA . SER A 1 84 ? -0.206 -2.279 15.160 1.00 98.25 84 SER A CA 1
ATOM 673 C C . SER A 1 84 ? -0.595 -1.577 13.865 1.00 98.25 84 SER A C 1
ATOM 675 O O . SER A 1 84 ? -1.280 -2.156 13.022 1.00 98.25 84 SER A O 1
ATOM 677 N N . VAL A 1 85 ? -0.134 -0.340 13.691 1.00 98.75 85 VAL A N 1
ATOM 678 C CA . VAL A 1 85 ? -0.252 0.434 12.455 1.00 98.75 85 VAL A CA 1
ATOM 679 C C . VAL A 1 85 ? 1.145 0.797 11.975 1.00 98.75 85 VAL A C 1
ATOM 681 O O . VAL A 1 85 ? 1.902 1.480 12.669 1.00 98.75 85 VAL A O 1
ATOM 684 N N . GLY A 1 86 ? 1.481 0.337 10.775 1.00 98.56 86 GLY A N 1
ATOM 685 C CA . GLY A 1 86 ? 2.724 0.661 10.099 1.00 98.56 86 GLY A CA 1
ATOM 686 C C . GLY A 1 86 ? 2.507 1.307 8.737 1.00 98.56 86 GLY A C 1
ATOM 687 O O . GLY A 1 86 ? 1.411 1.273 8.185 1.00 98.56 86 GLY A O 1
ATOM 688 N N . LEU A 1 87 ? 3.568 1.885 8.181 1.00 98.69 87 LEU A N 1
ATOM 689 C CA . LEU A 1 87 ? 3.574 2.483 6.843 1.00 98.69 87 LEU A CA 1
ATOM 690 C C . LEU A 1 87 ? 4.712 1.890 6.010 1.00 98.69 87 LEU A C 1
ATOM 692 O O . LEU A 1 87 ? 5.844 1.816 6.487 1.00 98.69 87 LEU A O 1
ATOM 696 N N . LEU A 1 88 ? 4.429 1.483 4.769 1.00 98.38 88 LEU A N 1
ATOM 697 C CA . LEU A 1 88 ? 5.446 1.017 3.819 1.00 98.38 88 LEU A CA 1
ATOM 698 C C . LEU A 1 88 ? 5.837 2.164 2.891 1.00 98.38 88 LEU A C 1
ATOM 700 O O . LEU A 1 88 ? 4.977 2.793 2.285 1.00 98.38 88 LEU A O 1
ATOM 704 N N . THR A 1 89 ? 7.133 2.421 2.757 1.00 98.44 89 THR A N 1
ATOM 705 C CA . THR A 1 89 ? 7.658 3.519 1.934 1.00 98.44 89 THR A CA 1
ATOM 706 C C . THR A 1 89 ? 8.876 3.068 1.140 1.00 98.44 89 THR A C 1
ATOM 708 O O . THR A 1 89 ? 9.634 2.197 1.573 1.00 98.44 89 THR A O 1
ATOM 711 N N . ASN A 1 90 ? 9.098 3.689 -0.014 1.00 98.00 90 ASN A N 1
ATOM 712 C CA . ASN A 1 90 ? 10.329 3.568 -0.789 1.00 98.00 90 ASN A CA 1
ATOM 713 C C . ASN A 1 90 ? 11.468 4.473 -0.265 1.00 98.00 90 ASN A C 1
ATOM 715 O O . ASN A 1 90 ? 12.594 4.412 -0.763 1.00 98.00 90 ASN A O 1
ATOM 719 N N . GLY A 1 91 ? 11.180 5.332 0.721 1.00 97.69 91 GLY A N 1
ATOM 720 C CA . GLY A 1 91 ? 12.156 6.186 1.401 1.00 97.69 91 GLY A CA 1
ATOM 721 C C . GLY A 1 91 ? 12.630 7.412 0.626 1.00 97.69 91 GLY A C 1
ATOM 722 O O . GLY A 1 91 ? 13.471 8.151 1.122 1.00 97.69 91 GLY A O 1
ATOM 723 N N . THR A 1 92 ? 12.108 7.671 -0.568 1.00 97.69 92 THR A N 1
ATOM 724 C CA . THR A 1 92 ? 12.515 8.828 -1.389 1.00 97.69 92 THR A CA 1
ATOM 725 C C . THR A 1 92 ? 12.049 10.170 -0.816 1.00 97.69 92 THR A C 1
ATOM 727 O O . THR A 1 92 ? 12.664 11.202 -1.071 1.00 97.69 92 THR A O 1
ATOM 730 N N . ASN A 1 93 ? 10.989 10.170 -0.002 1.00 97.12 93 ASN A N 1
ATOM 731 C CA . ASN A 1 93 ? 10.408 11.367 0.599 1.00 97.12 93 ASN A CA 1
ATOM 732 C C . ASN A 1 93 ? 10.575 11.387 2.129 1.00 97.12 93 ASN A C 1
ATOM 734 O O . ASN A 1 93 ? 9.618 11.542 2.886 1.00 97.12 93 ASN A O 1
ATOM 738 N N . VAL A 1 94 ? 11.814 11.249 2.612 1.00 95.50 94 VAL A N 1
ATOM 739 C CA . VAL A 1 94 ? 12.101 11.181 4.061 1.00 95.50 94 VAL A CA 1
ATOM 740 C C . VAL A 1 94 ? 11.611 12.383 4.871 1.00 95.50 94 VAL A C 1
ATOM 742 O O . VAL A 1 94 ? 11.357 12.278 6.068 1.00 95.50 94 VAL A O 1
ATOM 745 N N . LYS A 1 95 ? 11.454 13.543 4.235 1.00 95.94 95 LYS A N 1
ATOM 746 C CA . LYS A 1 95 ? 10.932 14.778 4.842 1.00 95.94 95 LYS A CA 1
ATOM 747 C C . LYS A 1 95 ? 9.477 14.654 5.321 1.00 95.94 95 LYS A C 1
ATOM 749 O O . LYS A 1 95 ? 9.115 15.372 6.245 1.00 95.94 95 LYS A O 1
ATOM 754 N N . ALA A 1 96 ? 8.691 13.708 4.798 1.00 95.94 96 ALA A N 1
ATOM 755 C CA . ALA A 1 96 ? 7.340 13.427 5.295 1.00 95.94 96 ALA A CA 1
ATOM 756 C C . ALA A 1 96 ? 7.321 12.804 6.705 1.00 95.94 96 ALA A C 1
ATOM 758 O O . ALA A 1 96 ? 6.346 12.961 7.439 1.00 95.94 96 ALA A O 1
ATOM 759 N N . PHE A 1 97 ? 8.402 12.134 7.119 1.00 96.88 97 PHE A N 1
ATOM 760 C CA . PHE A 1 97 ? 8.519 11.520 8.444 1.00 96.88 97 PHE A CA 1
ATOM 761 C C . PHE A 1 97 ? 8.939 12.552 9.486 1.00 96.88 97 PHE A C 1
ATOM 763 O O . PHE A 1 97 ? 10.083 12.583 9.947 1.00 96.88 97 PHE A O 1
ATOM 770 N N . THR A 1 98 ? 8.008 13.440 9.811 1.00 96.69 98 THR A N 1
ATOM 771 C CA . THR A 1 98 ? 8.123 14.386 10.921 1.00 96.69 98 THR A CA 1
ATOM 772 C C . THR A 1 98 ? 7.774 13.692 12.247 1.00 96.69 98 THR A C 1
ATOM 774 O O . THR A 1 98 ? 7.060 12.684 12.235 1.00 96.69 98 THR A O 1
ATOM 777 N N . PRO A 1 99 ? 8.218 14.209 13.411 1.00 96.44 99 PRO A N 1
ATOM 778 C CA . PRO A 1 99 ? 7.852 13.628 14.703 1.00 96.44 99 PRO A CA 1
ATOM 779 C C . PRO A 1 99 ? 6.333 13.482 14.933 1.00 96.44 99 PRO A C 1
ATOM 781 O O . PRO A 1 99 ? 5.935 12.451 15.472 1.00 96.44 99 PRO A O 1
ATOM 784 N N . PRO A 1 100 ? 5.459 14.431 14.516 1.00 96.75 100 PRO A N 1
ATOM 785 C CA . PRO A 1 100 ? 4.009 14.235 14.572 1.00 96.75 100 PRO A CA 1
ATOM 786 C C . PRO A 1 100 ? 3.519 13.007 13.797 1.00 96.75 100 PRO A C 1
ATOM 788 O O . PRO A 1 100 ? 2.789 12.209 14.371 1.00 96.75 100 PRO A O 1
ATOM 791 N N . ILE A 1 101 ? 3.959 12.812 12.548 1.00 97.62 101 ILE A N 1
ATOM 792 C CA . ILE A 1 101 ? 3.579 11.635 11.747 1.00 97.62 101 ILE A CA 1
ATOM 793 C C . ILE A 1 101 ? 4.096 10.347 12.389 1.00 97.62 101 ILE A C 1
ATOM 795 O O . ILE A 1 101 ? 3.350 9.383 12.540 1.00 97.62 101 ILE A O 1
ATOM 799 N N . LEU A 1 102 ? 5.365 10.331 12.801 1.00 98.31 102 LEU A N 1
ATOM 800 C CA . LEU A 1 102 ? 5.992 9.138 13.368 1.00 98.31 102 LEU A CA 1
ATOM 801 C C . LEU A 1 102 ? 5.346 8.705 14.690 1.00 98.31 102 LEU A C 1
ATOM 803 O O . LEU A 1 102 ? 5.207 7.510 14.913 1.00 98.31 102 LEU A O 1
ATOM 807 N N . ARG A 1 103 ? 4.884 9.640 15.532 1.00 98.12 103 ARG A N 1
ATOM 808 C CA . ARG A 1 103 ? 4.135 9.312 16.762 1.00 98.12 103 ARG A CA 1
ATOM 809 C C . ARG A 1 103 ? 2.812 8.595 16.505 1.00 98.12 103 ARG A C 1
ATOM 811 O O . ARG A 1 103 ? 2.295 7.942 17.403 1.00 98.12 103 ARG A O 1
ATOM 818 N N . MET A 1 104 ? 2.252 8.720 15.304 1.00 97.88 104 MET A N 1
ATOM 819 C CA . MET A 1 104 ? 1.011 8.044 14.933 1.00 97.88 104 MET A CA 1
ATOM 820 C C . MET A 1 104 ? 1.252 6.620 14.416 1.00 97.88 104 MET A C 1
ATOM 822 O O . MET A 1 104 ? 0.289 5.887 14.192 1.00 97.88 104 MET A O 1
ATOM 826 N N . LEU A 1 105 ? 2.506 6.196 14.233 1.00 98.50 105 LEU A N 1
ATOM 827 C CA . LEU A 1 105 ? 2.888 4.913 13.644 1.00 98.50 105 LEU A CA 1
ATOM 828 C C . LEU A 1 105 ? 3.688 4.079 14.645 1.00 98.50 105 LEU A C 1
ATOM 830 O O . LEU A 1 105 ? 4.603 4.576 15.291 1.00 98.50 105 LEU A O 1
ATOM 834 N N . ASP A 1 106 ? 3.400 2.784 14.712 1.00 98.50 106 ASP A N 1
ATOM 835 C CA . ASP A 1 106 ? 4.216 1.856 15.503 1.00 98.50 106 ASP A CA 1
ATOM 836 C C . ASP A 1 106 ? 5.456 1.428 14.715 1.00 98.50 106 ASP A C 1
ATOM 838 O O . ASP A 1 106 ? 6.513 1.172 15.291 1.00 98.50 106 ASP A O 1
ATOM 842 N N . ASN A 1 107 ? 5.323 1.350 13.384 1.00 98.25 107 ASN A N 1
ATOM 843 C CA . ASN A 1 107 ? 6.371 0.876 12.490 1.00 98.25 107 ASN A CA 1
ATOM 844 C C . ASN A 1 107 ? 6.436 1.689 11.190 1.00 98.25 107 ASN A C 1
ATOM 846 O O . ASN A 1 107 ? 5.420 2.026 10.583 1.00 98.25 107 ASN A O 1
ATOM 850 N N . VAL A 1 108 ? 7.644 1.899 10.681 1.00 98.62 108 VAL A N 1
ATOM 851 C CA . VAL A 1 108 ? 7.891 2.254 9.284 1.00 98.62 108 VAL A CA 1
ATOM 852 C C . VAL A 1 108 ? 8.684 1.125 8.632 1.00 98.62 108 VAL A C 1
ATOM 854 O O . VAL A 1 108 ? 9.714 0.677 9.138 1.00 98.62 108 VAL A O 1
ATOM 857 N N . HIS A 1 109 ? 8.189 0.650 7.496 1.00 98.50 109 HIS A N 1
ATOM 858 C CA . HIS A 1 109 ? 8.805 -0.390 6.685 1.00 98.50 109 HIS A CA 1
ATOM 859 C C . HIS A 1 109 ? 9.443 0.267 5.462 1.00 98.50 109 HIS A C 1
ATOM 861 O O . HIS A 1 109 ? 8.772 0.610 4.487 1.00 98.50 109 HIS A O 1
ATOM 867 N N . LEU A 1 110 ? 10.753 0.472 5.529 1.00 98.62 110 LEU A N 1
ATOM 868 C CA . LEU A 1 110 ? 11.524 1.098 4.468 1.00 98.62 110 LEU A CA 1
ATOM 869 C C . LEU A 1 110 ? 11.980 0.043 3.454 1.00 98.62 110 LEU A C 1
ATOM 871 O O . LEU A 1 110 ? 12.794 -0.829 3.758 1.00 98.62 110 LEU A O 1
ATOM 875 N N . SER A 1 111 ? 11.484 0.154 2.227 1.00 98.19 111 SER A N 1
ATOM 876 C CA . SER A 1 111 ? 11.992 -0.583 1.072 1.00 98.19 111 SER A CA 1
ATOM 877 C C . SER A 1 111 ? 13.095 0.229 0.404 1.00 98.19 111 SER A C 1
ATOM 879 O O . SER A 1 111 ? 12.833 1.283 -0.168 1.00 98.19 111 SER A O 1
ATOM 881 N N . VAL A 1 112 ? 14.331 -0.255 0.486 1.00 98.19 112 VAL A N 1
ATOM 882 C CA . VAL A 1 112 ? 15.496 0.383 -0.127 1.00 98.19 112 VAL A CA 1
ATOM 883 C C . VAL A 1 112 ? 15.742 -0.233 -1.497 1.00 98.19 112 VAL A C 1
ATOM 885 O O . VAL A 1 112 ? 16.043 -1.424 -1.609 1.00 98.19 112 VAL A O 1
ATOM 888 N N . TYR A 1 113 ? 15.656 0.609 -2.518 1.00 97.25 113 TYR A N 1
ATOM 889 C CA . TYR A 1 113 ? 15.856 0.267 -3.917 1.00 97.25 113 TYR A CA 1
ATOM 890 C C . TYR A 1 113 ? 17.212 0.803 -4.406 1.00 97.25 113 TYR A C 1
ATOM 892 O O . TYR A 1 113 ? 17.448 2.014 -4.301 1.00 97.25 113 TYR A O 1
ATOM 900 N N . PRO A 1 114 ? 18.112 -0.050 -4.934 1.00 94.12 114 PRO A N 1
ATOM 901 C CA . PRO A 1 114 ? 19.441 0.362 -5.385 1.00 94.12 114 PRO A CA 1
ATOM 902 C C . PRO A 1 114 ? 19.408 1.552 -6.356 1.00 94.12 114 PRO A C 1
ATOM 904 O O . PRO A 1 114 ? 18.739 1.512 -7.382 1.00 94.12 114 PRO A O 1
ATOM 907 N N . GLY A 1 115 ? 20.118 2.633 -6.028 1.00 94.38 115 GLY A N 1
ATOM 908 C CA . GLY A 1 115 ? 20.206 3.833 -6.871 1.00 94.38 115 GLY A CA 1
ATOM 909 C C . GLY A 1 115 ? 18.937 4.696 -6.950 1.00 94.38 115 GLY A C 1
ATOM 910 O O . GLY A 1 115 ? 18.991 5.763 -7.551 1.00 94.38 115 GLY A O 1
ATOM 911 N N . ALA A 1 116 ? 17.818 4.280 -6.348 1.00 96.31 116 ALA A N 1
ATOM 912 C CA . ALA A 1 116 ? 16.568 5.045 -6.346 1.00 96.31 116 ALA A CA 1
ATOM 913 C C . ALA A 1 116 ? 16.197 5.582 -4.959 1.00 96.31 116 ALA A C 1
ATOM 915 O O . ALA A 1 116 ? 15.756 6.723 -4.837 1.00 96.31 116 ALA A O 1
ATOM 916 N N . THR A 1 117 ? 16.392 4.790 -3.903 1.00 97.69 117 THR A N 1
ATOM 917 C CA . THR A 1 117 ? 16.238 5.277 -2.527 1.00 97.69 117 THR A CA 1
ATOM 918 C C . THR A 1 117 ? 17.482 6.089 -2.137 1.00 97.69 117 THR A C 1
ATOM 920 O O . THR A 1 117 ? 18.591 5.573 -2.306 1.00 97.69 117 THR A O 1
ATOM 923 N N . PRO A 1 118 ? 17.340 7.316 -1.593 1.00 97.06 118 PRO A N 1
ATOM 924 C CA . PRO A 1 118 ? 18.480 8.114 -1.146 1.00 97.06 118 PRO A CA 1
ATOM 925 C C . PRO A 1 118 ? 19.352 7.343 -0.136 1.00 97.06 118 PRO A C 1
ATOM 927 O O . PRO A 1 118 ? 18.794 6.739 0.788 1.00 97.06 118 PRO A O 1
ATOM 930 N N . PRO A 1 119 ? 20.692 7.344 -0.266 1.00 95.31 119 PRO A N 1
ATOM 931 C CA . PRO A 1 119 ? 21.586 6.595 0.626 1.00 95.31 119 PRO A CA 1
ATOM 932 C C . PRO A 1 119 ? 21.411 6.939 2.111 1.00 95.31 119 PRO A C 1
ATOM 934 O O . PRO A 1 119 ? 21.516 6.073 2.978 1.00 95.31 119 PRO A O 1
ATOM 937 N N . GLU A 1 120 ? 21.103 8.198 2.405 1.00 96.31 120 GLU A N 1
ATOM 938 C CA . GLU A 1 120 ? 20.884 8.726 3.747 1.00 96.31 120 GLU A CA 1
ATOM 939 C C . GLU A 1 120 ? 19.485 8.434 4.312 1.00 96.31 120 GLU A C 1
ATOM 941 O O . GLU A 1 120 ? 19.245 8.677 5.498 1.00 96.31 120 GLU A O 1
ATOM 946 N N . ALA A 1 121 ? 18.557 7.909 3.501 1.00 97.38 121 ALA A N 1
ATOM 947 C CA . ALA A 1 121 ? 17.153 7.782 3.880 1.00 97.38 121 ALA A CA 1
ATOM 948 C C . ALA A 1 121 ? 16.956 6.919 5.131 1.00 97.38 121 ALA A C 1
ATOM 950 O O . ALA A 1 121 ? 16.227 7.305 6.046 1.00 97.38 121 ALA A O 1
ATOM 951 N N . GLU A 1 122 ? 17.640 5.773 5.197 1.00 97.56 122 GLU A N 1
ATOM 952 C CA . GLU A 1 122 ? 17.584 4.892 6.364 1.00 97.56 122 GLU A CA 1
ATOM 953 C C . GLU A 1 122 ? 18.122 5.585 7.616 1.00 97.56 122 GLU A C 1
ATOM 955 O O . GLU A 1 122 ? 17.473 5.550 8.661 1.00 97.56 122 GLU A O 1
ATOM 960 N N . THR A 1 123 ? 19.284 6.232 7.515 1.00 97.94 123 THR A N 1
ATOM 961 C CA . THR A 1 123 ? 19.927 6.909 8.646 1.00 97.94 123 THR A CA 1
ATOM 962 C C . THR A 1 123 ? 19.029 8.009 9.205 1.00 97.94 123 THR A C 1
ATOM 964 O O . THR A 1 123 ? 18.780 8.044 10.411 1.00 97.94 123 THR A O 1
ATOM 967 N N . ILE A 1 124 ? 18.486 8.864 8.332 1.00 97.31 124 ILE A N 1
ATOM 968 C CA . ILE A 1 124 ? 17.575 9.949 8.719 1.00 97.31 124 ILE A CA 1
ATOM 969 C C . ILE A 1 124 ? 16.315 9.385 9.376 1.00 97.31 124 ILE A C 1
ATOM 971 O O . ILE A 1 124 ? 15.914 9.844 10.447 1.00 97.31 124 ILE A O 1
ATOM 975 N N . LEU A 1 125 ? 15.689 8.384 8.752 1.00 97.75 125 LEU A N 1
ATOM 976 C CA . LEU A 1 125 ? 14.443 7.812 9.247 1.00 97.75 125 LEU A CA 1
ATOM 977 C C . LEU A 1 125 ? 14.638 7.138 10.609 1.00 97.75 125 LEU A C 1
ATOM 979 O O . LEU A 1 125 ? 13.850 7.374 11.521 1.00 97.75 125 LEU A O 1
ATOM 983 N N . ARG A 1 126 ? 15.707 6.352 10.782 1.00 98.06 126 ARG A N 1
ATOM 984 C CA . ARG A 1 126 ? 16.033 5.711 12.064 1.00 98.06 126 ARG A CA 1
ATOM 985 C C . ARG A 1 126 ? 16.320 6.719 13.168 1.00 98.06 126 ARG A C 1
ATOM 987 O O . ARG A 1 126 ? 15.917 6.476 14.303 1.00 98.06 126 ARG A O 1
ATOM 994 N N . ALA A 1 127 ? 17.018 7.813 12.858 1.00 97.75 127 ALA A N 1
ATOM 995 C CA . ALA A 1 127 ? 17.295 8.865 13.832 1.00 97.75 127 ALA A CA 1
ATOM 996 C C . ALA A 1 127 ? 15.986 9.477 14.351 1.00 97.75 127 ALA A C 1
ATOM 998 O O . ALA A 1 127 ? 15.719 9.424 15.548 1.00 97.75 127 ALA A O 1
ATOM 999 N N . ARG A 1 128 ? 15.113 9.928 13.442 1.00 97.75 128 ARG A N 1
ATOM 1000 C CA . ARG A 1 128 ? 13.826 10.545 13.801 1.00 97.75 128 ARG A CA 1
ATOM 1001 C C . ARG A 1 128 ? 12.863 9.580 14.486 1.00 97.75 128 ARG A C 1
ATOM 1003 O O . ARG A 1 128 ? 12.161 9.958 15.415 1.00 97.75 128 ARG A O 1
ATOM 1010 N N . ALA A 1 129 ? 12.813 8.329 14.036 1.00 97.50 129 ALA A N 1
ATOM 1011 C CA . ALA A 1 129 ? 11.927 7.327 14.619 1.00 97.50 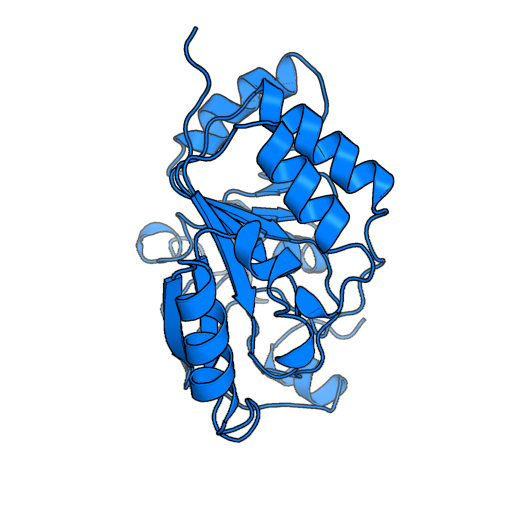129 ALA A CA 1
ATOM 1012 C C . ALA A 1 129 ? 12.330 6.981 16.063 1.00 97.50 129 ALA A C 1
ATOM 1014 O O . ALA A 1 129 ? 11.463 6.841 16.925 1.00 97.50 129 ALA A O 1
ATOM 1015 N N . ARG A 1 130 ? 13.641 6.950 16.356 1.00 97.25 130 ARG A N 1
ATOM 1016 C CA . ARG A 1 130 ? 14.173 6.734 17.710 1.00 97.25 130 ARG A CA 1
ATOM 1017 C C . ARG A 1 130 ? 13.731 7.814 18.695 1.00 97.25 130 ARG A C 1
ATOM 1019 O O . ARG A 1 130 ? 13.444 7.483 19.838 1.00 97.25 130 ARG A O 1
ATOM 1026 N N . GLU A 1 131 ? 13.648 9.071 18.261 1.00 96.38 131 GLU A N 1
ATOM 1027 C CA . GLU A 1 131 ? 13.218 10.196 19.110 1.00 96.38 131 GLU A CA 1
ATOM 1028 C C . GLU A 1 131 ? 11.796 10.023 19.662 1.00 96.38 131 GLU A C 1
ATOM 1030 O O . GLU A 1 131 ? 11.465 10.590 20.700 1.00 96.38 131 GLU A O 1
ATOM 1035 N N . VAL A 1 132 ? 10.950 9.249 18.975 1.00 97.44 132 VAL A N 1
ATOM 1036 C CA . VAL A 1 132 ? 9.531 9.085 19.321 1.00 97.44 132 VAL A CA 1
ATOM 1037 C C . VAL A 1 132 ? 9.120 7.636 19.585 1.00 97.44 132 VAL A C 1
ATOM 1039 O O . VAL A 1 132 ? 7.936 7.368 19.758 1.00 97.44 132 VAL A O 1
ATOM 1042 N N . GLY A 1 133 ? 10.075 6.701 19.614 1.00 95.69 133 GLY A N 1
ATOM 1043 C CA . GLY A 1 133 ? 9.804 5.281 19.861 1.00 95.69 133 GLY A CA 1
ATOM 1044 C C . GLY A 1 133 ? 9.105 4.545 18.711 1.00 95.69 133 GLY A C 1
ATOM 1045 O O . GLY A 1 133 ? 8.492 3.509 18.946 1.00 95.69 133 GLY A O 1
ATOM 1046 N N . CYS A 1 134 ? 9.191 5.052 17.478 1.00 98.12 134 CYS A N 1
ATOM 1047 C CA . CYS A 1 134 ? 8.679 4.365 16.291 1.00 98.12 134 CYS A CA 1
ATOM 1048 C C . CYS A 1 134 ? 9.724 3.360 15.774 1.00 98.12 134 CYS A C 1
ATOM 1050 O O . CYS A 1 134 ? 10.915 3.675 15.676 1.00 98.12 134 CYS A O 1
ATOM 1052 N N . ASN A 1 135 ? 9.303 2.145 15.423 1.00 98.31 135 ASN A N 1
ATOM 1053 C CA . ASN A 1 135 ? 10.216 1.130 14.904 1.00 98.31 135 ASN A CA 1
ATOM 1054 C C . ASN A 1 135 ? 10.485 1.336 13.413 1.00 98.31 135 ASN A C 1
ATOM 1056 O O . ASN A 1 135 ? 9.595 1.692 12.647 1.00 98.31 135 ASN A O 1
ATOM 1060 N N . VAL A 1 136 ? 11.705 1.032 12.967 1.00 98.56 136 VAL A N 1
ATOM 1061 C CA . VAL A 1 136 ? 12.061 1.057 11.541 1.00 98.56 136 VAL A CA 1
ATOM 1062 C C . VAL A 1 136 ? 12.601 -0.302 11.129 1.00 98.56 136 VAL A C 1
ATOM 1064 O O . VAL A 1 136 ? 13.670 -0.722 11.586 1.00 98.56 136 VAL A O 1
ATOM 1067 N N . SER A 1 137 ? 11.884 -0.965 10.228 1.00 98.25 137 SER A N 1
ATOM 1068 C CA . SER A 1 137 ? 12.355 -2.169 9.544 1.00 98.25 137 SER A CA 1
ATOM 1069 C C . SER A 1 137 ? 12.791 -1.820 8.127 1.00 98.25 137 SER A C 1
ATOM 1071 O O . SER A 1 137 ? 12.254 -0.898 7.513 1.00 98.25 137 SER A O 1
ATOM 1073 N N . VAL A 1 138 ? 13.795 -2.530 7.622 1.00 98.25 138 VAL A N 1
ATOM 1074 C CA . VAL A 1 138 ? 14.398 -2.231 6.324 1.00 98.25 138 VAL A CA 1
ATOM 1075 C C . VAL A 1 138 ? 14.469 -3.498 5.497 1.00 98.25 138 VAL A C 1
ATOM 1077 O O . VAL A 1 138 ? 15.014 -4.504 5.944 1.00 98.25 138 VAL A O 1
ATOM 1080 N N . ALA A 1 139 ? 13.950 -3.422 4.278 1.00 97.69 139 ALA A N 1
ATOM 1081 C CA . ALA A 1 139 ? 14.078 -4.456 3.268 1.00 97.69 139 ALA A CA 1
ATOM 1082 C C . ALA A 1 139 ? 14.879 -3.903 2.090 1.00 97.69 139 ALA A C 1
ATOM 1084 O O . ALA A 1 139 ? 14.590 -2.822 1.580 1.00 97.69 139 ALA A O 1
ATOM 1085 N N . ARG A 1 140 ? 15.897 -4.640 1.651 1.00 97.50 140 ARG A N 1
ATOM 1086 C CA . ARG A 1 140 ? 16.677 -4.305 0.456 1.00 97.50 140 ARG A CA 1
ATOM 1087 C C . ARG A 1 140 ? 16.046 -5.017 -0.727 1.00 97.50 140 ARG A C 1
ATOM 1089 O O . ARG A 1 140 ? 16.047 -6.244 -0.774 1.00 97.50 140 ARG A O 1
ATOM 1096 N N . ILE A 1 141 ? 15.473 -4.253 -1.647 1.00 96.69 141 ILE A N 1
ATOM 1097 C CA . ILE A 1 141 ? 14.695 -4.801 -2.753 1.00 96.69 141 ILE A CA 1
ATOM 1098 C C . ILE A 1 141 ? 15.563 -4.841 -4.005 1.00 96.69 141 ILE A C 1
ATOM 1100 O O . ILE A 1 141 ? 15.875 -3.812 -4.596 1.00 96.69 141 ILE A O 1
ATOM 1104 N N . THR A 1 142 ? 15.960 -6.048 -4.399 1.00 96.12 142 THR A N 1
ATOM 1105 C CA . THR A 1 142 ? 16.805 -6.298 -5.579 1.00 96.12 142 THR A CA 1
ATOM 1106 C C . THR A 1 142 ? 16.099 -7.111 -6.656 1.00 96.12 142 THR A C 1
ATOM 1108 O O . THR A 1 142 ? 16.625 -7.261 -7.754 1.00 96.12 142 THR A O 1
ATOM 1111 N N . GLN A 1 143 ? 14.909 -7.631 -6.363 1.00 95.81 143 GLN A N 1
ATOM 1112 C CA . GLN A 1 143 ? 14.126 -8.455 -7.272 1.00 95.81 143 GLN A CA 1
ATOM 1113 C C . GLN A 1 143 ? 12.636 -8.317 -6.985 1.00 95.81 143 GLN A C 1
ATOM 1115 O O . GLN A 1 143 ? 12.239 -8.050 -5.849 1.00 95.81 143 GLN A O 1
ATOM 1120 N N . PHE A 1 144 ? 11.823 -8.563 -8.006 1.00 95.00 144 PHE A N 1
ATOM 1121 C CA . PHE A 1 144 ? 10.375 -8.666 -7.883 1.00 95.00 144 PHE A CA 1
ATOM 1122 C C . PHE A 1 144 ? 9.838 -9.909 -8.576 1.00 95.00 144 PHE A C 1
ATOM 1124 O O . PHE A 1 144 ? 10.439 -10.430 -9.513 1.00 95.00 144 PHE A O 1
ATOM 1131 N N . ALA A 1 145 ? 8.692 -10.385 -8.089 1.00 92.94 145 ALA A N 1
ATOM 1132 C CA . ALA A 1 145 ? 7.959 -11.468 -8.721 1.00 92.94 145 ALA A CA 1
ATOM 1133 C C . ALA A 1 145 ? 7.328 -10.993 -10.035 1.00 92.94 145 ALA A C 1
ATOM 1135 O O . ALA A 1 145 ? 6.786 -9.895 -10.109 1.00 92.94 145 ALA A O 1
ATOM 1136 N N . GLN A 1 146 ? 7.351 -11.837 -11.060 1.00 92.00 146 GLN A N 1
ATOM 1137 C CA . GLN A 1 146 ? 6.640 -11.594 -12.310 1.00 92.00 146 GLN A CA 1
ATOM 1138 C C . GLN A 1 146 ? 5.191 -12.018 -12.138 1.00 92.00 146 GLN A C 1
ATOM 1140 O O . GLN A 1 146 ? 4.890 -13.201 -12.202 1.00 92.00 146 GLN A O 1
ATOM 1145 N N . LEU A 1 147 ? 4.304 -11.067 -11.874 1.00 90.81 147 LEU A N 1
ATOM 1146 C CA . LEU A 1 147 ? 2.978 -11.410 -11.369 1.00 90.81 147 LEU A CA 1
ATOM 1147 C C . LEU A 1 147 ? 1.975 -11.724 -12.462 1.00 90.81 147 LEU A C 1
ATOM 1149 O O . LEU A 1 147 ? 1.325 -12.750 -12.374 1.00 90.81 147 LEU A O 1
ATOM 1153 N N . TYR A 1 148 ? 1.828 -10.862 -13.462 1.00 92.44 148 TYR A N 1
ATOM 1154 C CA . TYR A 1 148 ? 0.772 -11.009 -14.459 1.00 92.44 148 TYR A CA 1
ATOM 1155 C C . TYR A 1 148 ? 1.034 -12.191 -15.406 1.00 92.44 148 TYR A C 1
ATOM 1157 O O . TYR A 1 148 ? 2.159 -12.394 -15.865 1.00 92.44 148 TYR A O 1
ATOM 1165 N N . ASP A 1 149 ? -0.013 -12.969 -15.683 1.00 91.25 149 ASP A N 1
ATOM 1166 C CA . ASP A 1 149 ? -0.040 -14.008 -16.710 1.00 91.25 149 ASP A CA 1
ATOM 1167 C C . ASP A 1 149 ? -1.187 -13.738 -17.702 1.00 91.25 149 ASP A C 1
ATOM 1169 O O . ASP A 1 149 ? -2.347 -14.017 -17.377 1.00 91.25 149 ASP A O 1
ATOM 1173 N N . PRO A 1 150 ? -0.896 -13.237 -18.917 1.00 88.56 150 PRO A N 1
ATOM 1174 C CA . PRO A 1 150 ? -1.926 -12.961 -19.917 1.00 88.56 150 PRO A CA 1
ATOM 1175 C C . PRO A 1 150 ? -2.602 -14.230 -20.456 1.00 88.56 150 PRO A C 1
ATOM 1177 O O . PRO A 1 150 ? -3.699 -14.154 -21.000 1.00 88.56 150 PRO A O 1
ATOM 1180 N N . THR A 1 151 ? -1.981 -15.405 -20.306 1.00 88.25 151 THR A N 1
ATOM 1181 C CA . THR A 1 151 ? -2.514 -16.664 -20.854 1.00 88.25 151 THR A CA 1
ATOM 1182 C C . THR A 1 151 ? -3.663 -17.241 -20.024 1.00 88.25 151 THR A C 1
ATOM 1184 O O . THR A 1 151 ? -4.402 -18.105 -20.496 1.00 88.25 151 THR A O 1
ATOM 1187 N N . GLY A 1 152 ? -3.825 -16.783 -18.776 1.00 85.25 152 GLY A N 1
ATOM 1188 C CA . GLY A 1 152 ? -4.827 -17.321 -17.860 1.00 85.25 152 GLY A CA 1
ATOM 1189 C C . GLY A 1 152 ? -4.529 -18.752 -17.388 1.00 85.25 152 GLY A C 1
ATOM 1190 O O . GLY A 1 152 ? -5.468 -19.449 -16.986 1.00 85.25 152 GLY A O 1
ATOM 1191 N N . SER A 1 153 ? -3.264 -19.190 -17.467 1.00 83.75 153 SER A N 1
ATOM 1192 C CA . SER A 1 153 ? -2.813 -20.561 -17.186 1.00 83.75 153 SER A CA 1
ATOM 1193 C C . SER A 1 153 ? -2.349 -20.798 -15.742 1.00 83.75 153 SER A C 1
ATOM 1195 O O . SER A 1 153 ? -2.090 -21.939 -15.362 1.00 83.75 153 SER A O 1
ATOM 1197 N N . GLY A 1 154 ? -2.298 -19.753 -14.908 1.00 77.06 154 GLY A N 1
ATOM 1198 C CA . GLY A 1 154 ? -1.812 -19.761 -13.519 1.00 77.06 154 GLY A CA 1
ATOM 1199 C C . GLY A 1 154 ? -2.655 -20.553 -12.508 1.00 77.06 154 GLY A C 1
ATOM 1200 O O . GLY A 1 154 ? -2.599 -20.297 -11.304 1.00 77.06 154 GLY A O 1
ATOM 1201 N N . ALA A 1 155 ? -3.469 -21.511 -12.952 1.00 69.56 155 ALA A N 1
ATOM 1202 C CA . ALA A 1 155 ? -4.201 -22.394 -12.053 1.00 69.56 155 ALA A CA 1
ATOM 1203 C C . ALA A 1 155 ? -3.212 -23.153 -11.142 1.00 69.56 155 ALA A C 1
ATOM 1205 O O . ALA A 1 155 ? -2.255 -23.765 -11.606 1.00 69.56 155 ALA A O 1
ATOM 1206 N N . GLY A 1 156 ? -3.422 -23.091 -9.823 1.00 76.38 156 GLY A N 1
ATOM 1207 C CA . GLY A 1 156 ? -2.574 -23.782 -8.842 1.00 76.38 156 GLY A CA 1
ATOM 1208 C C . GLY A 1 156 ? -1.348 -23.006 -8.334 1.00 76.38 156 GLY A C 1
ATOM 1209 O O . GLY A 1 156 ? -0.593 -23.541 -7.525 1.00 76.38 156 GLY A O 1
ATOM 1210 N N . VAL A 1 157 ? -1.147 -21.735 -8.719 1.00 83.56 157 VAL A N 1
ATOM 1211 C CA . VAL A 1 157 ? -0.065 -20.905 -8.134 1.00 83.56 157 VAL A CA 1
ATOM 1212 C C . VAL A 1 157 ? -0.322 -20.526 -6.674 1.00 83.56 157 VAL A C 1
ATOM 1214 O O . VAL A 1 157 ? 0.621 -20.252 -5.930 1.00 83.56 157 VAL A O 1
ATOM 1217 N N . PHE A 1 158 ? -1.592 -20.499 -6.257 1.00 85.06 158 PHE A N 1
ATOM 1218 C CA . PHE A 1 158 ? -2.017 -20.000 -4.949 1.00 85.06 158 PHE A CA 1
ATOM 1219 C C . PHE A 1 158 ? -1.342 -20.744 -3.790 1.00 85.06 158 PHE A C 1
ATOM 1221 O O . PHE A 1 158 ? -0.837 -20.112 -2.862 1.00 85.06 158 PHE A O 1
ATOM 1228 N N . ASP A 1 159 ? -1.234 -22.071 -3.876 1.00 85.25 159 ASP A N 1
ATOM 1229 C CA . ASP A 1 159 ? -0.701 -22.906 -2.792 1.00 85.25 159 ASP A CA 1
ATOM 1230 C C . ASP A 1 159 ? 0.791 -22.686 -2.517 1.00 85.25 159 ASP A C 1
ATOM 1232 O O . ASP A 1 159 ? 1.272 -22.977 -1.419 1.00 85.25 159 ASP A O 1
ATOM 1236 N N . LYS A 1 160 ? 1.517 -22.133 -3.492 1.00 85.19 160 LYS A N 1
ATOM 1237 C CA . LYS A 1 160 ? 2.955 -21.839 -3.413 1.00 85.19 160 LYS A CA 1
ATOM 1238 C C . LYS A 1 160 ? 3.245 -20.338 -3.297 1.00 85.19 160 LYS A C 1
ATOM 1240 O O . LYS A 1 160 ? 4.406 -19.939 -3.255 1.00 85.19 160 LYS A O 1
ATOM 1245 N N . CYS A 1 161 ? 2.211 -19.496 -3.275 1.00 88.31 161 CYS A N 1
ATOM 1246 C CA . CYS A 1 161 ? 2.342 -18.045 -3.310 1.00 88.31 161 CYS A CA 1
ATOM 1247 C C . CYS A 1 161 ? 2.439 -17.457 -1.898 1.00 88.31 161 CYS A C 1
ATOM 1249 O O . CYS A 1 161 ? 1.521 -17.626 -1.097 1.00 88.31 161 CYS A O 1
ATOM 1251 N N . PHE A 1 162 ? 3.493 -16.690 -1.597 1.00 85.75 162 PHE A N 1
ATOM 1252 C CA . PHE A 1 162 ? 3.610 -16.036 -0.284 1.00 85.75 162 PHE A CA 1
ATOM 1253 C C . PHE A 1 162 ? 2.632 -14.861 -0.105 1.00 85.75 162 PHE A C 1
ATOM 1255 O O . PHE A 1 162 ? 2.364 -14.448 1.020 1.00 85.75 162 PHE A O 1
ATOM 1262 N N . MET A 1 163 ? 2.082 -14.308 -1.195 1.00 84.88 163 MET A N 1
ATOM 1263 C CA . MET A 1 163 ? 1.139 -13.179 -1.139 1.00 84.88 163 MET A CA 1
ATOM 1264 C C . MET A 1 163 ? -0.291 -13.606 -0.794 1.00 84.88 163 MET A C 1
ATOM 1266 O O . MET A 1 163 ? -1.138 -12.742 -0.588 1.00 84.88 163 MET A O 1
ATOM 1270 N N . ARG A 1 164 ? -0.572 -14.914 -0.692 1.00 82.50 164 ARG A N 1
ATOM 1271 C CA . ARG A 1 164 ? -1.909 -15.440 -0.362 1.00 82.50 164 ARG A CA 1
ATOM 1272 C C . ARG A 1 164 ? -2.444 -14.997 1.005 1.00 82.50 164 ARG A C 1
ATOM 1274 O O . ARG A 1 164 ? -3.637 -15.099 1.252 1.00 82.50 164 ARG A O 1
ATOM 1281 N N . ASP A 1 165 ? -1.556 -14.512 1.872 1.00 81.31 165 ASP A N 1
ATOM 1282 C CA . ASP A 1 165 ? -1.882 -13.993 3.202 1.00 81.31 165 ASP A CA 1
ATOM 1283 C C . ASP A 1 165 ? -1.834 -12.453 3.274 1.00 81.31 165 ASP A C 1
ATOM 1285 O O . ASP A 1 165 ? -1.992 -11.878 4.353 1.00 81.31 165 ASP A O 1
ATOM 1289 N N . CYS A 1 166 ? -1.592 -11.774 2.148 1.00 88.25 166 CYS A N 1
ATOM 1290 C CA . CYS A 1 166 ? -1.504 -10.318 2.052 1.00 88.25 166 CYS A CA 1
ATOM 1291 C C . CYS A 1 166 ? -2.857 -9.748 1.617 1.00 88.25 166 CYS A C 1
ATOM 1293 O O . CYS A 1 166 ? -3.100 -9.526 0.433 1.00 88.25 166 CYS A O 1
ATOM 1295 N N . LYS A 1 167 ? -3.751 -9.546 2.586 1.00 95.50 167 LYS A N 1
ATOM 1296 C CA . LYS A 1 167 ? -5.069 -8.951 2.353 1.00 95.50 167 LYS A CA 1
ATOM 1297 C C . LYS A 1 167 ? -4.933 -7.448 2.116 1.00 95.50 167 LYS A C 1
ATOM 1299 O O . LYS A 1 167 ? -4.124 -6.806 2.779 1.00 95.50 167 LYS A O 1
ATOM 1304 N N . GLU A 1 168 ? -5.727 -6.892 1.210 1.00 96.88 168 GLU A N 1
ATOM 1305 C CA . GLU A 1 168 ? -5.663 -5.477 0.835 1.00 96.88 168 GLU A CA 1
ATOM 1306 C C . GLU A 1 168 ? -7.063 -4.862 0.748 1.00 96.88 168 GLU A C 1
ATOM 1308 O O . GLU A 1 168 ? -7.973 -5.454 0.171 1.00 96.88 168 GLU A O 1
ATOM 1313 N N . TYR A 1 169 ? -7.215 -3.661 1.295 1.00 98.19 169 TYR A N 1
ATOM 1314 C CA . TYR A 1 169 ? -8.277 -2.724 0.955 1.00 98.19 169 TYR A CA 1
ATOM 1315 C C . TYR A 1 169 ? -7.755 -1.760 -0.120 1.00 98.19 169 TYR A C 1
ATOM 1317 O O . TYR A 1 169 ? -6.680 -1.177 0.051 1.00 98.19 169 TYR A O 1
ATOM 1325 N N . ARG A 1 170 ? -8.519 -1.546 -1.196 1.00 96.75 170 ARG A N 1
ATOM 1326 C CA . ARG A 1 170 ? -8.204 -0.567 -2.247 1.00 96.75 170 ARG A CA 1
ATOM 1327 C C . ARG A 1 170 ? -9.488 -0.075 -2.908 1.00 96.75 170 ARG A C 1
ATOM 1329 O O . ARG A 1 170 ? -10.248 -0.890 -3.408 1.00 96.75 170 ARG A O 1
ATOM 1336 N N . ALA A 1 171 ? -9.699 1.242 -2.927 1.00 95.81 171 ALA A N 1
ATOM 1337 C CA . ALA A 1 171 ? -10.810 1.898 -3.630 1.00 95.81 171 ALA A CA 1
ATOM 1338 C C . ALA A 1 171 ? -12.198 1.278 -3.346 1.00 95.81 171 ALA A C 1
ATOM 1340 O O . ALA A 1 171 ? -12.915 0.890 -4.265 1.00 95.81 171 ALA A O 1
ATOM 1341 N N . GLY A 1 172 ? -12.554 1.153 -2.064 1.00 97.31 172 GLY A N 1
ATOM 1342 C CA . GLY A 1 172 ? -13.868 0.651 -1.644 1.00 97.31 172 GLY A CA 1
ATOM 1343 C C . GLY A 1 172 ? -14.033 -0.869 -1.666 1.00 97.31 172 GLY A C 1
ATOM 1344 O O . GLY A 1 172 ? -15.118 -1.354 -1.363 1.00 97.31 172 GLY A O 1
ATOM 1345 N N . VAL A 1 173 ? -12.990 -1.643 -1.989 1.00 97.38 173 VAL A N 1
ATOM 1346 C CA . VAL A 1 173 ? -13.076 -3.112 -2.002 1.00 97.38 173 VAL A CA 1
ATOM 1347 C C . VAL A 1 173 ? -11.973 -3.791 -1.193 1.00 97.38 173 VAL A C 1
ATOM 1349 O O . VAL A 1 173 ? -10.816 -3.365 -1.188 1.00 97.38 173 VAL A O 1
ATOM 1352 N N . LEU A 1 174 ? -12.325 -4.898 -0.541 1.00 97.69 174 LEU A N 1
ATOM 1353 C CA . LEU A 1 174 ? -11.408 -5.831 0.104 1.00 97.69 174 LEU A CA 1
ATOM 1354 C C . LEU A 1 174 ? -11.050 -6.981 -0.836 1.00 97.69 174 LEU A C 1
ATOM 1356 O O . LEU A 1 174 ? -11.907 -7.588 -1.474 1.00 97.69 174 LEU A O 1
ATOM 1360 N N . ASN A 1 175 ? -9.767 -7.327 -0.856 1.00 95.50 175 ASN A N 1
ATOM 1361 C CA . ASN A 1 175 ? -9.206 -8.442 -1.601 1.00 95.50 175 ASN A CA 1
ATOM 1362 C C . ASN A 1 175 ? -8.337 -9.301 -0.683 1.00 95.50 175 ASN A C 1
ATOM 1364 O O . ASN A 1 175 ? -7.583 -8.791 0.146 1.00 95.50 175 ASN A O 1
ATOM 1368 N N . ARG A 1 176 ? -8.380 -10.626 -0.852 1.00 93.50 176 ARG A N 1
ATOM 1369 C CA . ARG A 1 176 ? -7.537 -11.549 -0.064 1.00 93.50 176 ARG A CA 1
ATOM 1370 C C . ARG A 1 176 ? -6.067 -11.587 -0.521 1.00 93.50 176 ARG A C 1
ATOM 1372 O O . ARG A 1 176 ? -5.265 -12.296 0.073 1.00 93.50 176 ARG A O 1
ATOM 1379 N N . CYS A 1 177 ? -5.718 -10.833 -1.564 1.00 92.38 177 CYS A N 1
ATOM 1380 C CA . CYS A 1 177 ? -4.372 -10.712 -2.122 1.00 92.38 177 CYS A CA 1
ATOM 1381 C C . CYS A 1 177 ? -4.148 -9.282 -2.647 1.00 92.38 177 CYS A C 1
ATOM 1383 O O . CYS A 1 177 ? -4.960 -8.791 -3.431 1.00 92.38 177 CYS A O 1
ATOM 1385 N N . SER A 1 178 ? -3.021 -8.654 -2.303 1.00 90.44 178 SER A N 1
ATOM 1386 C CA . SER A 1 178 ? -2.630 -7.303 -2.760 1.00 90.44 178 SER A CA 1
ATOM 1387 C C . SER A 1 178 ? -2.343 -7.181 -4.261 1.00 90.44 178 SER A C 1
ATOM 1389 O O . SER A 1 178 ? -2.195 -6.086 -4.794 1.00 90.44 178 SER A O 1
ATOM 1391 N N . THR A 1 179 ? -2.276 -8.302 -4.979 1.00 91.62 179 THR A N 1
ATOM 1392 C CA . THR A 1 179 ? -2.147 -8.326 -6.445 1.00 91.62 179 THR A CA 1
ATOM 1393 C C . THR A 1 179 ? -3.490 -8.571 -7.142 1.00 91.62 179 THR A C 1
ATOM 1395 O O . THR A 1 179 ? -3.611 -8.354 -8.346 1.00 91.62 179 THR A O 1
ATOM 1398 N N . ALA A 1 180 ? -4.526 -8.995 -6.410 1.00 93.31 180 ALA A N 1
ATOM 1399 C CA . ALA A 1 180 ? -5.810 -9.339 -7.015 1.00 93.31 180 ALA A CA 1
ATOM 1400 C C . ALA A 1 180 ? -6.481 -8.121 -7.650 1.00 93.31 180 ALA A C 1
ATOM 1402 O O . ALA A 1 180 ? -6.822 -8.178 -8.828 1.00 93.31 180 ALA A O 1
ATOM 1403 N N . TYR A 1 181 ? -6.609 -7.010 -6.920 1.00 94.19 181 TYR A N 1
ATOM 1404 C CA . TYR A 1 181 ? -7.223 -5.787 -7.443 1.00 94.19 181 TYR A CA 1
ATOM 1405 C C . TYR A 1 181 ? -6.567 -5.291 -8.745 1.00 94.19 181 TYR A C 1
ATOM 1407 O O . TYR A 1 181 ? -7.274 -5.137 -9.745 1.00 94.19 181 TYR A O 1
ATOM 1415 N N . PRO A 1 182 ? -5.235 -5.084 -8.804 1.00 92.19 182 PRO A N 1
ATOM 1416 C CA . PRO A 1 182 ? -4.612 -4.592 -10.025 1.00 92.19 182 PRO A CA 1
ATOM 1417 C C . PRO A 1 182 ? -4.727 -5.579 -11.202 1.00 92.19 182 PRO A C 1
ATOM 1419 O O . PRO A 1 182 ? -4.955 -5.129 -12.319 1.00 92.19 182 PRO A O 1
ATOM 1422 N N . ILE A 1 183 ? -4.666 -6.902 -10.988 1.00 92.94 183 ILE A N 1
ATOM 1423 C CA . ILE A 1 183 ? -4.938 -7.895 -12.052 1.00 92.94 183 ILE A CA 1
ATOM 1424 C C . ILE A 1 183 ? -6.401 -7.841 -12.514 1.00 92.94 183 ILE A C 1
ATOM 1426 O O . ILE A 1 183 ? -6.688 -7.931 -13.710 1.00 92.94 183 ILE A O 1
ATOM 1430 N N . SER A 1 184 ? -7.337 -7.673 -11.581 1.00 93.62 184 SER A N 1
ATOM 1431 C CA . SER A 1 184 ? -8.775 -7.615 -11.874 1.00 93.62 184 SER A CA 1
ATOM 1432 C C . SER A 1 184 ? -9.110 -6.426 -12.775 1.00 93.62 184 SER A C 1
ATOM 1434 O O . SER A 1 184 ? -9.902 -6.575 -13.700 1.00 93.62 184 SER A O 1
ATOM 1436 N N . ARG A 1 185 ? -8.418 -5.287 -12.613 1.00 91.31 185 ARG A N 1
ATOM 1437 C CA . ARG A 1 185 ? -8.555 -4.112 -13.499 1.00 91.31 185 ARG A CA 1
ATOM 1438 C C . ARG A 1 185 ? -8.215 -4.379 -14.964 1.00 91.31 185 ARG A C 1
ATOM 1440 O O . ARG A 1 185 ? -8.744 -3.688 -15.826 1.00 91.31 185 ARG A O 1
ATOM 1447 N N . PHE A 1 186 ? -7.348 -5.348 -15.249 1.00 88.69 186 PHE A N 1
ATOM 1448 C CA . PHE A 1 186 ? -6.978 -5.714 -16.620 1.00 88.69 186 PHE A CA 1
ATOM 1449 C C . PHE A 1 186 ? -7.809 -6.861 -17.188 1.00 88.69 186 PHE A C 1
ATOM 1451 O O . PHE A 1 186 ? -7.946 -6.982 -18.398 1.00 88.69 186 PHE A O 1
ATOM 1458 N N . THR A 1 187 ? -8.333 -7.719 -16.319 1.00 91.00 187 THR A N 1
ATOM 1459 C CA . THR A 1 187 ? -8.993 -8.972 -16.714 1.00 91.00 187 THR A CA 1
ATOM 1460 C C . THR A 1 187 ? -10.513 -8.913 -16.589 1.00 91.00 187 THR A C 1
ATOM 1462 O O . THR A 1 187 ? -11.197 -9.776 -17.128 1.00 91.00 187 THR A O 1
ATOM 1465 N N . GLY A 1 188 ? -11.052 -7.929 -15.863 1.00 91.56 188 GLY A N 1
ATOM 1466 C CA . GLY A 1 188 ? -12.476 -7.821 -15.538 1.00 91.56 188 GLY A CA 1
ATOM 1467 C C . GLY A 1 188 ? -12.960 -8.819 -14.480 1.00 91.56 188 GLY A C 1
ATOM 1468 O O . GLY A 1 188 ? -14.159 -8.916 -14.235 1.00 91.56 188 GLY A O 1
ATOM 1469 N N . VAL A 1 189 ? -12.061 -9.579 -13.844 1.00 91.56 189 VAL A N 1
ATOM 1470 C CA . VAL A 1 189 ? -12.430 -10.662 -12.920 1.00 91.56 189 VAL A CA 1
ATOM 1471 C C . VAL A 1 189 ? -12.415 -10.186 -11.471 1.00 91.56 189 VAL A C 1
ATOM 1473 O O . VAL A 1 189 ? -11.384 -10.236 -10.814 1.00 91.56 189 VAL A O 1
ATOM 1476 N N . TYR A 1 190 ? -13.581 -9.791 -10.957 1.00 93.19 190 TYR A N 1
ATOM 1477 C CA . TYR A 1 190 ? -13.760 -9.261 -9.594 1.00 93.19 190 TYR A CA 1
ATOM 1478 C C . TYR A 1 190 ? -14.510 -10.202 -8.637 1.00 93.19 190 TYR A C 1
ATOM 1480 O O . TYR A 1 190 ? -14.922 -9.777 -7.566 1.00 93.19 190 TYR A O 1
ATOM 1488 N N . ALA A 1 191 ? -14.692 -11.476 -8.997 1.00 93.00 191 ALA A N 1
ATOM 1489 C CA . ALA A 1 191 ? -15.566 -12.410 -8.273 1.00 93.00 191 ALA A CA 1
ATOM 1490 C C . ALA A 1 191 ? -15.241 -12.591 -6.771 1.00 93.00 191 ALA A C 1
ATOM 1492 O O . ALA A 1 191 ? -16.128 -12.942 -6.002 1.00 93.00 191 ALA A O 1
ATOM 1493 N N . ASP A 1 192 ? -13.992 -12.357 -6.353 1.00 93.19 192 ASP A N 1
ATOM 1494 C CA . ASP A 1 192 ? -13.555 -12.456 -4.950 1.00 93.19 192 ASP A CA 1
ATOM 1495 C C . ASP A 1 192 ? -13.466 -11.105 -4.218 1.00 93.19 192 ASP A C 1
ATOM 1497 O O . ASP A 1 192 ? -13.061 -11.072 -3.052 1.00 93.19 192 ASP A O 1
ATOM 1501 N N . ALA A 1 193 ? -13.758 -9.991 -4.894 1.00 95.50 193 ALA A N 1
ATOM 1502 C CA . ALA A 1 193 ? -13.712 -8.666 -4.290 1.00 95.50 193 ALA A CA 1
ATOM 1503 C C . ALA A 1 193 ? -14.969 -8.435 -3.445 1.00 95.50 193 ALA A C 1
ATOM 1505 O O . ALA A 1 193 ? -16.087 -8.663 -3.901 1.00 95.50 193 ALA A O 1
ATOM 1506 N N . ILE A 1 194 ? -14.783 -7.956 -2.217 1.00 97.25 194 ILE A N 1
ATOM 1507 C CA . ILE A 1 194 ? -15.884 -7.628 -1.307 1.00 97.25 194 ILE A CA 1
ATOM 1508 C C . ILE A 1 194 ? -15.997 -6.111 -1.248 1.00 97.25 194 ILE A C 1
ATOM 1510 O O . ILE A 1 194 ? -15.041 -5.447 -0.845 1.00 97.25 194 ILE A O 1
ATOM 1514 N N . ILE A 1 195 ? -17.141 -5.565 -1.648 1.00 97.50 195 ILE A N 1
ATOM 1515 C CA . ILE A 1 195 ? -17.413 -4.127 -1.555 1.00 97.50 195 ILE A CA 1
ATOM 1516 C C . ILE A 1 195 ? -17.595 -3.762 -0.080 1.00 97.50 195 ILE A C 1
ATOM 1518 O O . ILE A 1 195 ? -18.273 -4.473 0.659 1.00 97.50 195 ILE A O 1
ATOM 1522 N N . VAL A 1 196 ? -16.935 -2.692 0.360 1.00 98.19 196 VAL A N 1
ATOM 1523 C CA . VAL A 1 196 ? -17.057 -2.178 1.725 1.00 98.19 196 VAL A CA 1
ATOM 1524 C C . VAL A 1 196 ? -18.338 -1.367 1.829 1.00 98.19 196 VAL A C 1
ATOM 1526 O O . VAL A 1 196 ? -18.424 -0.256 1.318 1.00 98.19 196 VAL A O 1
ATOM 1529 N N . GLU A 1 197 ? -19.328 -1.930 2.511 1.00 96.38 197 GLU A N 1
ATOM 1530 C CA . GLU A 1 197 ? -20.625 -1.307 2.760 1.00 96.38 197 GLU A CA 1
ATOM 1531 C C . GLU A 1 197 ? -21.083 -1.665 4.177 1.00 96.38 197 GLU A C 1
ATOM 1533 O O . GLU A 1 197 ? -20.738 -2.722 4.702 1.00 96.38 197 GLU A O 1
ATOM 1538 N N . ASP A 1 198 ? -21.841 -0.786 4.834 1.00 95.56 198 ASP A N 1
ATOM 1539 C CA . ASP A 1 198 ? -22.319 -1.037 6.201 1.00 95.56 198 ASP A CA 1
ATOM 1540 C C . ASP A 1 198 ? -23.613 -1.863 6.183 1.00 95.56 198 ASP A C 1
ATOM 1542 O O . ASP A 1 198 ? -24.695 -1.373 6.509 1.00 95.56 198 ASP A O 1
ATOM 1546 N N . THR A 1 199 ? -23.500 -3.114 5.731 1.00 96.56 199 THR A N 1
ATOM 1547 C CA . THR A 1 199 ? -24.621 -4.048 5.561 1.00 96.56 199 THR A CA 1
ATOM 1548 C C . THR A 1 199 ? -24.386 -5.368 6.306 1.00 96.56 199 THR A C 1
ATOM 1550 O O . THR A 1 199 ? -23.239 -5.735 6.591 1.00 96.56 199 THR A O 1
ATOM 1553 N N . PRO A 1 200 ? -25.453 -6.120 6.639 1.00 94.44 200 PRO A N 1
ATOM 1554 C CA . PRO A 1 200 ? -25.316 -7.470 7.186 1.00 94.44 200 PRO A CA 1
ATOM 1555 C C . PRO A 1 200 ? -24.518 -8.410 6.271 1.00 94.44 200 PRO A C 1
ATOM 1557 O O . PRO A 1 200 ? -23.672 -9.161 6.753 1.00 94.44 200 PRO A O 1
ATOM 1560 N N . GLU A 1 201 ? -24.718 -8.320 4.955 1.00 95.44 201 GLU A N 1
ATOM 1561 C CA . GLU A 1 201 ? -24.042 -9.154 3.957 1.00 95.44 201 GLU A CA 1
ATOM 1562 C C . GLU A 1 201 ? -22.530 -8.909 3.954 1.00 95.44 201 GLU A C 1
ATOM 1564 O O . GLU A 1 201 ? -21.742 -9.852 3.843 1.00 95.44 201 GLU A O 1
ATOM 1569 N N . PHE A 1 202 ? -22.108 -7.651 4.133 1.00 96.62 202 PHE A N 1
ATOM 1570 C CA . PHE A 1 202 ? -20.699 -7.317 4.305 1.00 96.62 202 PHE A CA 1
ATOM 1571 C C . PHE A 1 202 ? -20.121 -8.001 5.548 1.00 96.62 202 PHE A C 1
ATOM 1573 O O . PHE A 1 202 ? -19.099 -8.684 5.457 1.00 96.62 202 PHE A O 1
ATOM 1580 N N . ALA A 1 203 ? -20.793 -7.881 6.697 1.00 94.44 203 ALA A N 1
ATOM 1581 C CA . ALA A 1 203 ? -20.343 -8.497 7.944 1.00 94.44 203 ALA A CA 1
ATOM 1582 C C . ALA A 1 203 ? -20.226 -10.031 7.834 1.00 94.44 203 ALA A C 1
ATOM 1584 O O . ALA A 1 203 ? -19.254 -10.615 8.322 1.00 94.44 203 ALA A O 1
ATOM 1585 N N . GLU A 1 204 ? -21.166 -10.686 7.151 1.00 94.06 204 GLU A N 1
ATOM 1586 C CA . GLU A 1 204 ? -21.125 -12.128 6.885 1.00 94.06 204 GLU A CA 1
ATOM 1587 C C . GLU A 1 204 ? -19.963 -12.515 5.957 1.00 94.06 204 GLU A C 1
ATOM 1589 O O . GLU A 1 204 ? -19.217 -13.461 6.243 1.00 94.06 204 GLU A O 1
ATOM 1594 N N . ALA A 1 205 ? -19.736 -11.747 4.885 1.00 95.81 205 ALA A N 1
ATOM 1595 C CA . ALA A 1 205 ? -18.652 -11.989 3.933 1.00 95.81 205 ALA A CA 1
ATOM 1596 C C . ALA A 1 205 ? -17.258 -11.927 4.589 1.00 95.81 205 ALA A C 1
ATOM 1598 O O . ALA A 1 205 ? -16.326 -12.628 4.167 1.00 95.81 205 ALA 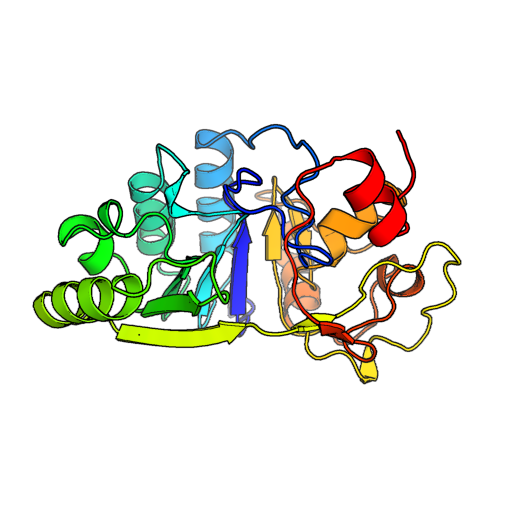A O 1
ATOM 1599 N N . LEU A 1 206 ? -17.102 -11.148 5.666 1.00 95.88 206 LEU A N 1
ATOM 1600 C CA . LEU A 1 206 ? -15.829 -10.993 6.369 1.00 95.88 206 LEU A CA 1
ATOM 1601 C C . LEU A 1 206 ? -15.339 -12.267 7.074 1.00 95.88 206 LEU A C 1
ATOM 1603 O O . LEU A 1 206 ? -14.129 -12.437 7.262 1.00 95.88 206 LEU A O 1
ATOM 1607 N N . VAL A 1 207 ? -16.234 -13.198 7.415 1.00 92.19 207 VAL A N 1
ATOM 1608 C CA . VAL A 1 207 ? -15.848 -14.497 7.992 1.00 92.19 207 VAL A CA 1
ATOM 1609 C C . VAL A 1 207 ? -15.048 -15.313 6.973 1.00 92.19 207 VAL A C 1
ATOM 1611 O O . VAL A 1 207 ? -13.960 -15.822 7.274 1.00 92.19 207 VAL A O 1
ATOM 1614 N N . GLY A 1 208 ? -15.553 -15.385 5.737 1.00 92.50 208 GLY A N 1
ATOM 1615 C CA . GLY A 1 208 ? -14.873 -16.031 4.616 1.00 92.50 208 GLY A CA 1
ATOM 1616 C C . GLY A 1 208 ? -13.611 -15.276 4.205 1.00 92.50 208 GLY A C 1
ATOM 1617 O O . GLY A 1 208 ? -12.562 -15.891 4.008 1.00 92.50 208 GLY A O 1
ATOM 1618 N N . PHE A 1 209 ? -13.669 -13.943 4.164 1.00 94.00 209 PHE A N 1
ATOM 1619 C CA . PHE A 1 209 ? -12.503 -13.096 3.908 1.00 94.00 209 PHE A CA 1
ATOM 1620 C C . PHE A 1 209 ? -11.344 -13.403 4.860 1.00 94.00 209 PHE A C 1
ATOM 1622 O O . PHE A 1 209 ? -10.202 -13.561 4.422 1.00 94.00 209 PHE A O 1
ATOM 1629 N N . ALA A 1 210 ? -11.625 -13.505 6.162 1.00 92.75 210 ALA A N 1
ATOM 1630 C CA . ALA A 1 210 ? -10.605 -13.691 7.180 1.00 92.75 210 ALA A CA 1
ATOM 1631 C C . ALA A 1 210 ? -9.937 -15.070 7.116 1.00 92.75 210 ALA A C 1
ATOM 1633 O O . ALA A 1 210 ? -8.711 -15.156 7.260 1.00 92.75 210 ALA A O 1
ATOM 1634 N N . SER A 1 211 ? -10.722 -16.120 6.859 1.00 90.50 211 SER A N 1
ATOM 1635 C CA . SER A 1 211 ? -10.322 -17.518 7.063 1.00 90.50 211 SER A CA 1
ATOM 1636 C C . SER A 1 211 ? -10.068 -18.325 5.784 1.00 90.50 211 SER A C 1
ATOM 1638 O O . SER A 1 211 ? -9.341 -19.321 5.836 1.00 90.50 211 SER A O 1
ATOM 1640 N N . SER A 1 212 ? -10.634 -17.922 4.641 1.00 90.94 212 SER A N 1
ATOM 1641 C CA . SER A 1 212 ? -10.595 -18.727 3.419 1.00 90.94 212 SER A CA 1
ATOM 1642 C C . SER A 1 212 ? -9.186 -18.863 2.851 1.00 90.94 212 SER A C 1
ATOM 1644 O O . SER A 1 212 ? -8.502 -17.877 2.565 1.00 90.94 212 SER A O 1
ATOM 1646 N N . LYS A 1 213 ? -8.806 -20.118 2.599 1.00 87.44 213 LYS A N 1
ATOM 1647 C CA . LYS A 1 213 ? -7.576 -20.521 1.905 1.00 87.44 213 LYS A CA 1
ATOM 1648 C C . LYS A 1 213 ? -7.841 -20.977 0.468 1.00 87.44 213 LYS A C 1
ATOM 1650 O O . LYS A 1 213 ? -6.979 -21.599 -0.137 1.00 87.44 213 LYS A O 1
ATOM 1655 N N . ALA A 1 214 ? -9.034 -20.718 -0.065 1.00 90.56 214 ALA A N 1
ATOM 1656 C CA . ALA A 1 214 ? -9.335 -21.041 -1.453 1.00 90.56 214 ALA A CA 1
ATOM 1657 C C . ALA A 1 214 ? -8.594 -20.079 -2.400 1.00 90.56 214 ALA A C 1
ATOM 1659 O O . ALA A 1 214 ? -8.486 -18.890 -2.067 1.00 90.56 214 ALA A O 1
ATOM 1660 N N . PRO A 1 215 ? -8.131 -20.547 -3.572 1.00 91.12 215 PRO A N 1
ATOM 1661 C CA . PRO A 1 215 ? -7.585 -19.671 -4.602 1.00 91.12 215 PRO A CA 1
ATOM 1662 C C . PRO A 1 215 ? -8.610 -18.621 -5.047 1.00 91.12 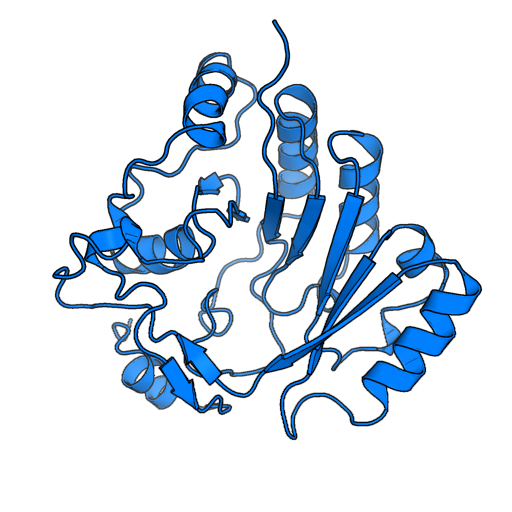215 PRO A C 1
ATOM 1664 O O . PRO A 1 215 ? -9.816 -18.841 -4.948 1.00 91.12 215 PRO A O 1
ATOM 1667 N N . LEU A 1 216 ? -8.117 -17.484 -5.540 1.00 92.44 216 LEU A N 1
ATOM 1668 C CA . LEU A 1 216 ? -8.946 -16.435 -6.139 1.00 92.44 216 LEU A CA 1
ATOM 1669 C C . LEU A 1 216 ? -9.170 -16.735 -7.622 1.00 92.44 216 LEU A C 1
ATOM 1671 O O . LEU A 1 216 ? -8.283 -17.270 -8.291 1.00 92.44 216 LEU A O 1
ATOM 1675 N N . ALA A 1 217 ? -10.296 -16.301 -8.176 1.00 93.00 217 ALA A N 1
ATOM 1676 C CA . ALA A 1 217 ? -10.570 -16.327 -9.607 1.00 93.00 217 ALA A CA 1
ATOM 1677 C C . ALA A 1 217 ? -9.484 -15.583 -10.404 1.00 93.00 217 ALA A C 1
ATOM 1679 O O . ALA A 1 217 ? -9.096 -16.024 -11.485 1.00 93.00 217 ALA A O 1
ATOM 1680 N N . SER A 1 218 ? -8.920 -14.507 -9.843 1.00 92.62 218 SER A N 1
ATOM 1681 C CA . SER A 1 218 ? -7.807 -13.754 -10.436 1.00 92.62 218 SER A CA 1
ATOM 1682 C C . SER A 1 218 ? -6.468 -14.505 -10.422 1.00 92.62 218 SER A C 1
ATOM 1684 O O . SER A 1 218 ? -5.571 -14.155 -11.189 1.00 92.62 218 SER A O 1
ATOM 1686 N N . CYS A 1 219 ? -6.314 -15.576 -9.627 1.00 92.81 219 CYS A N 1
ATOM 1687 C CA . CYS A 1 219 ? -5.068 -16.348 -9.575 1.00 92.81 219 CYS A CA 1
ATOM 1688 C C . CYS A 1 219 ? -4.714 -16.997 -10.914 1.00 92.81 219 CYS A C 1
ATOM 1690 O O . CYS A 1 219 ? -3.533 -17.167 -11.192 1.00 92.81 219 CYS A O 1
ATOM 1692 N N . ARG A 1 220 ? -5.698 -17.312 -11.765 1.00 92.62 220 ARG A N 1
ATOM 1693 C CA . ARG A 1 220 ? -5.427 -17.869 -13.099 1.00 92.62 220 ARG A CA 1
ATOM 1694 C C . ARG A 1 220 ? -4.642 -16.907 -13.999 1.00 92.62 220 ARG A C 1
ATOM 1696 O O . ARG A 1 220 ? -3.927 -17.361 -14.878 1.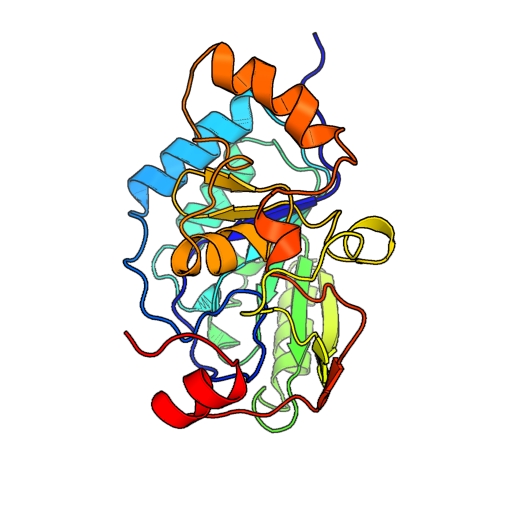00 92.62 220 ARG A O 1
ATOM 1703 N N . PHE A 1 221 ? -4.750 -15.599 -13.765 1.00 93.25 221 PHE A N 1
ATOM 1704 C CA . PHE A 1 221 ? -4.019 -14.553 -14.491 1.00 93.25 221 PHE A CA 1
ATOM 1705 C C . PHE A 1 221 ? -2.772 -14.091 -13.730 1.00 93.25 221 PHE A C 1
ATOM 1707 O O . PHE A 1 221 ? -2.276 -12.982 -13.939 1.00 93.25 221 PHE A O 1
ATOM 1714 N N . CYS A 1 222 ? -2.289 -14.917 -12.798 1.00 92.31 222 CYS A N 1
ATOM 1715 C CA . CYS A 1 222 ? -1.138 -14.627 -11.966 1.00 92.31 222 CYS A CA 1
ATOM 1716 C C . CYS A 1 222 ? -0.139 -15.789 -12.011 1.00 92.31 222 CYS A C 1
ATOM 1718 O O . CYS A 1 222 ? -0.527 -16.947 -11.907 1.00 92.31 222 CYS A O 1
ATOM 1720 N N . ARG A 1 223 ? 1.164 -15.504 -12.073 1.00 91.31 223 ARG A N 1
ATOM 1721 C CA . ARG A 1 223 ? 2.241 -16.512 -11.946 1.00 91.31 223 ARG A CA 1
ATOM 1722 C C . ARG A 1 223 ? 2.638 -16.767 -10.484 1.00 91.31 223 ARG A C 1
ATOM 1724 O O . ARG A 1 223 ? 3.555 -17.539 -10.187 1.00 91.31 223 ARG A O 1
ATOM 1731 N N . GLY A 1 224 ? 1.955 -16.103 -9.550 1.00 90.00 224 GLY A N 1
ATOM 1732 C CA . GLY A 1 224 ? 2.291 -16.101 -8.133 1.00 90.00 224 GLY A CA 1
ATOM 1733 C C . GLY A 1 224 ? 3.681 -15.519 -7.875 1.00 90.00 224 GLY A C 1
ATOM 1734 O O . GLY A 1 224 ? 4.214 -14.733 -8.651 1.00 90.00 224 GLY A O 1
ATOM 1735 N N . SER A 1 225 ? 4.285 -15.918 -6.762 1.00 87.50 225 SER A N 1
ATOM 1736 C CA . SER A 1 225 ? 5.596 -15.426 -6.334 1.00 87.50 225 SER A CA 1
ATOM 1737 C C . SER A 1 225 ? 6.770 -16.334 -6.720 1.00 87.50 225 SER A C 1
ATOM 1739 O O . SER A 1 225 ? 7.821 -16.277 -6.088 1.00 87.50 225 SER A O 1
ATOM 1741 N N . THR A 1 226 ? 6.579 -17.233 -7.686 1.00 81.62 226 THR A N 1
ATOM 1742 C CA . THR A 1 226 ? 7.531 -18.323 -7.974 1.00 81.62 226 THR A CA 1
ATOM 1743 C C . THR A 1 226 ? 8.630 -17.928 -8.956 1.00 81.62 226 THR A C 1
ATOM 1745 O O . THR A 1 226 ? 9.742 -18.442 -8.871 1.00 81.62 226 THR A O 1
ATOM 1748 N N . ARG A 1 227 ? 8.335 -16.999 -9.870 1.00 87.94 227 ARG A N 1
ATOM 1749 C CA . ARG A 1 227 ? 9.288 -16.464 -10.842 1.00 87.94 227 ARG A CA 1
ATOM 1750 C C . ARG A 1 227 ? 9.634 -15.038 -10.462 1.00 87.94 227 ARG A C 1
ATOM 1752 O O . ARG A 1 227 ? 8.736 -14.203 -10.369 1.00 87.94 227 ARG A O 1
ATOM 1759 N N . THR A 1 228 ? 10.916 -14.755 -10.283 1.00 93.19 228 THR A N 1
ATOM 1760 C CA . THR A 1 228 ? 11.410 -13.406 -10.012 1.00 93.19 228 THR A CA 1
ATOM 1761 C C . THR A 1 228 ? 12.309 -12.909 -11.135 1.00 93.19 228 THR A C 1
ATOM 1763 O O . THR A 1 228 ? 12.830 -13.682 -11.939 1.00 93.19 228 THR A O 1
ATOM 1766 N N . GLU A 1 229 ? 12.463 -11.595 -11.211 1.00 94.75 229 GLU A N 1
ATOM 1767 C CA . GLU A 1 229 ? 13.489 -10.941 -12.013 1.00 94.75 229 GLU A CA 1
ATOM 1768 C C . GLU A 1 229 ? 14.153 -9.820 -11.220 1.00 94.75 229 GLU A C 1
ATOM 1770 O O . GLU A 1 229 ? 13.598 -9.330 -10.230 1.00 94.75 229 GLU A O 1
ATOM 1775 N N . ALA A 1 230 ? 15.348 -9.428 -11.662 1.00 96.44 230 ALA A N 1
ATOM 1776 C CA . ALA A 1 230 ? 16.077 -8.322 -11.069 1.00 96.44 230 ALA A CA 1
ATOM 1777 C C . ALA A 1 230 ? 15.240 -7.039 -11.136 1.00 96.44 230 ALA A C 1
ATOM 1779 O O . ALA A 1 230 ? 14.666 -6.690 -12.168 1.00 96.44 230 ALA A O 1
ATOM 1780 N N . TRP A 1 231 ? 15.182 -6.332 -10.015 1.00 96.44 231 TRP A N 1
ATOM 1781 C CA . TRP A 1 231 ? 14.499 -5.057 -9.938 1.00 96.44 231 TRP A CA 1
ATOM 1782 C C . TRP A 1 231 ? 15.238 -4.024 -10.796 1.00 96.44 231 TRP A C 1
ATOM 1784 O O . TRP A 1 231 ? 16.462 -3.901 -10.732 1.00 96.44 231 TRP A O 1
ATOM 1794 N N . ARG A 1 232 ? 14.474 -3.254 -11.572 1.00 96.75 232 ARG A N 1
ATOM 1795 C CA . ARG A 1 232 ? 14.940 -2.072 -12.300 1.00 96.75 232 ARG A CA 1
ATOM 1796 C C . ARG A 1 232 ? 13.805 -1.064 -12.452 1.00 96.75 232 ARG A C 1
ATOM 1798 O O . ARG A 1 232 ? 12.627 -1.418 -12.349 1.00 96.75 232 ARG A O 1
ATOM 1805 N N . GLN A 1 233 ? 14.158 0.188 -12.715 1.00 97.12 233 GLN A N 1
ATOM 1806 C CA . GLN A 1 233 ? 13.201 1.216 -13.119 1.00 97.12 233 GLN A CA 1
ATOM 1807 C C . GLN A 1 233 ? 13.020 1.197 -14.638 1.00 97.12 233 GLN A C 1
ATOM 1809 O O . GLN A 1 233 ? 14.001 1.055 -15.365 1.00 97.12 233 GLN A O 1
ATOM 1814 N N . VAL A 1 234 ? 11.782 1.349 -15.106 1.00 97.25 234 VAL A N 1
ATOM 1815 C CA . VAL A 1 234 ? 11.445 1.487 -16.530 1.00 97.25 234 VAL A CA 1
ATOM 1816 C C . VAL A 1 234 ? 10.538 2.714 -16.672 1.00 97.25 234 VAL A C 1
ATOM 1818 O O . VAL A 1 234 ? 9.322 2.601 -16.487 1.00 97.25 234 VAL A O 1
ATOM 1821 N N . PRO A 1 235 ? 11.117 3.912 -16.897 1.00 96.25 235 PRO A N 1
ATOM 1822 C CA . PRO A 1 235 ? 10.361 5.164 -16.927 1.00 96.25 235 PRO A CA 1
ATOM 1823 C C . PRO A 1 235 ? 9.375 5.258 -18.092 1.00 96.25 235 PRO A C 1
ATOM 1825 O O . PRO A 1 235 ? 8.268 5.771 -17.909 1.00 96.25 235 PRO A O 1
ATOM 1828 N N . ASP A 1 236 ? 9.745 4.732 -19.261 1.00 96.94 236 ASP A N 1
ATOM 1829 C CA . ASP A 1 236 ? 8.885 4.725 -20.442 1.00 96.94 236 ASP A CA 1
ATOM 1830 C C . ASP A 1 236 ? 7.616 3.884 -20.207 1.00 96.94 236 ASP A C 1
ATOM 1832 O O . ASP A 1 236 ? 7.637 2.879 -19.492 1.00 96.94 236 ASP A O 1
ATOM 1836 N N . MET A 1 237 ? 6.456 4.346 -20.681 1.00 95.00 237 MET A N 1
ATOM 1837 C CA . MET A 1 237 ? 5.186 3.653 -20.420 1.00 95.00 237 MET A CA 1
ATOM 1838 C C . MET A 1 237 ? 4.997 2.434 -21.302 1.00 95.00 237 MET A C 1
ATOM 1840 O O . MET A 1 237 ? 4.583 1.396 -20.789 1.00 95.00 237 MET A O 1
ATOM 1844 N N . ASP A 1 238 ? 5.342 2.530 -22.575 1.00 95.44 238 ASP A N 1
ATOM 1845 C CA . ASP A 1 238 ? 5.137 1.432 -23.506 1.00 95.44 238 ASP A CA 1
ATOM 1846 C C . ASP A 1 238 ? 6.131 0.304 -23.230 1.00 95.44 238 ASP A C 1
ATOM 1848 O O . ASP A 1 238 ? 5.722 -0.856 -23.154 1.00 95.44 238 ASP A O 1
ATOM 1852 N N . GLU A 1 239 ? 7.394 0.631 -22.928 1.00 96.56 239 GLU A N 1
ATOM 1853 C CA . GLU A 1 239 ? 8.372 -0.353 -22.455 1.00 96.56 239 GLU A CA 1
ATOM 1854 C C . GLU A 1 239 ? 7.902 -0.999 -21.146 1.00 96.56 239 GLU A C 1
ATOM 1856 O O . GLU A 1 239 ? 7.985 -2.218 -20.994 1.00 96.56 239 GLU A O 1
ATOM 1861 N N . TRP A 1 240 ? 7.374 -0.218 -20.195 1.00 96.00 240 TRP A N 1
ATOM 1862 C CA . TRP A 1 240 ? 6.905 -0.769 -18.922 1.00 96.00 240 TRP A CA 1
ATOM 1863 C C . TRP A 1 240 ? 5.694 -1.692 -19.111 1.00 96.00 240 TRP A C 1
ATOM 1865 O O . TRP A 1 240 ? 5.641 -2.738 -18.467 1.00 96.00 240 TRP A O 1
ATOM 1875 N N . LEU A 1 241 ? 4.734 -1.353 -19.980 1.00 94.81 241 LEU A N 1
ATOM 1876 C CA . LEU A 1 241 ? 3.588 -2.219 -20.296 1.00 94.81 241 LEU A CA 1
ATOM 1877 C C . LEU A 1 241 ? 4.049 -3.518 -20.949 1.00 94.81 241 LEU A C 1
ATOM 1879 O O . LEU A 1 241 ? 3.746 -4.595 -20.430 1.00 94.81 241 LEU A O 1
ATOM 1883 N N . ALA A 1 242 ? 4.847 -3.410 -22.013 1.00 94.94 242 ALA A N 1
ATOM 1884 C CA . ALA A 1 242 ? 5.366 -4.551 -22.752 1.00 94.94 242 ALA A CA 1
ATOM 1885 C C . ALA A 1 242 ? 6.195 -5.475 -21.847 1.00 94.94 242 ALA A C 1
ATOM 1887 O O . ALA A 1 242 ? 5.980 -6.685 -21.822 1.00 94.94 242 ALA A O 1
ATOM 1888 N N . ALA A 1 243 ? 7.085 -4.911 -21.025 1.00 94.75 243 ALA A N 1
ATOM 1889 C CA . ALA A 1 243 ? 7.913 -5.679 -20.101 1.00 94.75 243 ALA A CA 1
ATOM 1890 C C . ALA A 1 243 ? 7.114 -6.295 -18.941 1.00 94.75 243 ALA A C 1
ATOM 1892 O O . ALA A 1 243 ? 7.544 -7.304 -18.389 1.00 94.75 243 ALA A O 1
ATOM 1893 N N . ASN A 1 244 ? 5.958 -5.730 -18.564 1.00 93.50 244 ASN A N 1
ATOM 1894 C CA . ASN A 1 244 ? 5.033 -6.376 -17.626 1.00 93.50 244 ASN A CA 1
ATOM 1895 C C . ASN A 1 244 ? 4.079 -7.372 -18.304 1.00 93.50 244 ASN A C 1
ATOM 1897 O O . ASN A 1 244 ? 3.339 -8.051 -17.591 1.00 93.50 244 ASN A O 1
ATOM 1901 N N . GLU A 1 245 ? 4.118 -7.479 -19.635 1.00 93.06 245 GLU A N 1
ATOM 1902 C CA . GLU A 1 245 ? 3.187 -8.257 -20.461 1.00 93.06 245 GLU A CA 1
ATOM 1903 C C . GLU A 1 245 ? 1.729 -7.814 -20.280 1.00 93.06 245 GLU A C 1
ATOM 1905 O O . GLU A 1 245 ? 0.811 -8.608 -20.453 1.00 93.06 245 GLU A O 1
ATOM 1910 N N . LEU A 1 246 ? 1.515 -6.552 -19.897 1.00 91.56 246 LEU A N 1
ATOM 1911 C CA . LEU A 1 246 ? 0.190 -5.971 -19.710 1.00 91.56 246 LEU A CA 1
ATOM 1912 C C . LEU A 1 246 ? -0.370 -5.492 -21.055 1.00 91.56 246 LEU A C 1
ATOM 1914 O O . LEU A 1 246 ? 0.400 -5.037 -21.903 1.00 91.56 246 LEU A O 1
ATOM 1918 N N . PRO A 1 247 ? -1.697 -5.548 -21.257 1.00 86.62 247 PRO A N 1
ATOM 1919 C CA . PRO A 1 247 ? -2.300 -5.047 -22.484 1.00 86.62 247 PRO A CA 1
ATOM 1920 C C . PRO A 1 247 ? -2.046 -3.539 -22.640 1.00 86.62 247 PRO A C 1
ATOM 1922 O O . PRO A 1 247 ? -2.192 -2.772 -21.681 1.00 86.62 247 PRO A O 1
ATOM 1925 N N . HIS A 1 248 ? -1.694 -3.116 -23.858 1.00 76.12 248 HIS A N 1
ATOM 1926 C CA . HIS A 1 248 ? -1.777 -1.709 -24.247 1.00 76.12 248 HIS A CA 1
ATOM 1927 C C . HIS A 1 248 ? -3.263 -1.326 -24.284 1.00 76.12 248 HIS A C 1
ATOM 1929 O O . HIS A 1 248 ? -4.080 -2.104 -24.781 1.00 76.12 248 HIS A O 1
ATOM 1935 N N . ARG A 1 249 ? -3.613 -0.193 -23.666 1.00 60.00 249 ARG A N 1
ATOM 1936 C CA . ARG A 1 249 ? -4.993 0.313 -23.675 1.00 60.00 249 ARG A CA 1
ATOM 1937 C C . ARG A 1 249 ? -5.438 0.676 -25.084 1.00 60.00 249 ARG A C 1
ATOM 1939 O O . ARG A 1 249 ? -4.586 1.200 -25.831 1.00 60.00 249 ARG A O 1
#